Protein AF-A0AAW1E7L4-F1 (afdb_monomer)

Foldseek 3Di:
DDDQVVLLVVCVVVLDEDEAEDEDEPPCQVPFKVQAVVQCQVAPAPPHQYEYAYDYPCVVSRDDDDHDPNYYDDYDAHWDHHPHSVQAAQKEWEADQVWPPPPFCPQPAFCPPLAPLHDPGADGQTDPVDIDHPPVNVVVLVVQLVVRQVSCVVVVHAGPVHSSSSSRVCCRVVPGPYYDYCLAEDEPPPPDCVVRPHRTHYDDDDPCVVRDDD

Secondar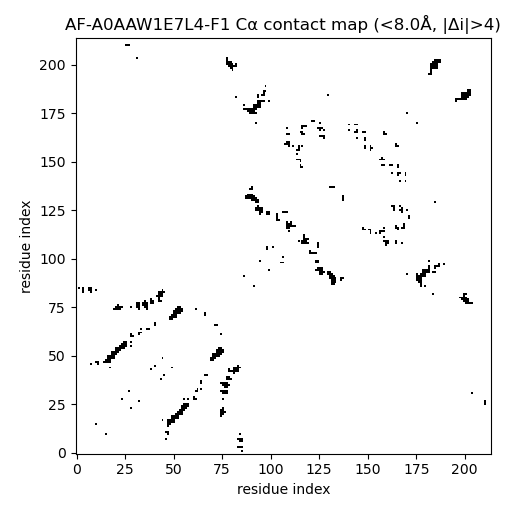y structure (DSSP, 8-state):
---HHHHHHHHHHTT-EEEEEEE--THHHHHHHHHHHHHHHHHBSTTSEEEEEEE-S-GGGS------TTEE------B-S-B-GGG--SEEEEEPTTTTTS-GGG------TTSTT--S--S--EEEEEEEESHHHHHHHHHHHHHHHHHHHHTT---TTTHHHHHHHHHHHS--SEEEPGGGSB-TT----TT----SBBPPP--HHHH---

Mean predicted aligned error: 7.55 Å

Sequence (214 aa):
MFDPNLFDQKHIQSQSSVALTVFAVGKYLDVYLGNFITSAEKHFMLGLQVTYYVFTDQADKVPIIELGPRRSLKVIQEFKGRFGSEALGDSVALVHAWYYKLPKDKFTYDRNPKSKAYMETGDYYYHAAIFGGLCDNVKDLADYCFLGIMEDKLNNVEALWHDESHLNKYFWLHKPSRLVSPEYCWDPVINEKRDINVTRLIWAPKHYDKLRTR

pLDDT: mean 83.96, std 10.64, range [38.97, 96.62]

Solvent-accessible surface area (backbone atoms only — not comparable to full-atom values): 12452 Å² total; per-residue (Å²): 140,82,67,68,63,63,40,46,51,53,40,54,75,68,66,44,70,45,79,45,79,30,70,34,61,66,57,46,41,85,74,37,31,74,57,8,54,69,23,30,80,75,22,48,41,79,93,46,39,38,42,36,33,57,44,59,80,58,68,92,69,62,75,92,70,93,66,63,91,74,45,47,90,34,42,58,56,48,45,68,30,78,46,46,54,83,71,69,37,61,26,24,38,28,40,24,60,89,44,77,87,54,61,74,88,74,51,84,55,19,76,50,88,81,35,74,27,44,45,95,74,72,90,74,56,50,32,69,95,44,68,46,41,39,74,65,56,40,45,54,52,50,52,51,34,50,53,37,53,51,53,15,49,74,70,78,40,80,52,83,56,46,68,35,19,28,48,40,40,46,46,62,76,51,71,53,74,30,78,43,57,33,35,65,45,26,56,81,84,60,82,85,49,93,90,52,91,56,62,18,17,50,63,71,87,85,50,59,90,80,53,54,82,132

Structure (mmCIF, N/CA/C/O backbone):
data_AF-A0AAW1E7L4-F1
#
_entry.id   AF-A0AAW1E7L4-F1
#
loop_
_atom_site.group_PDB
_atom_site.id
_atom_site.type_symbol
_atom_site.label_atom_id
_atom_site.label_alt_id
_atom_site.label_comp_id
_atom_site.label_asym_id
_atom_site.label_entity_id
_atom_site.label_seq_id
_atom_site.pdbx_PDB_ins_code
_atom_site.Cartn_x
_atom_site.Cartn_y
_atom_site.Cartn_z
_atom_site.occupancy
_atom_site.B_iso_or_equiv
_atom_site.auth_seq_id
_atom_site.auth_comp_id
_atom_site.auth_asym_id
_atom_site.auth_atom_id
_atom_site.pdbx_PDB_model_num
ATOM 1 N N . MET A 1 1 ? -19.329 5.448 -3.174 1.00 66.31 1 MET A N 1
ATOM 2 C CA . MET A 1 1 ? -19.577 5.875 -1.777 1.00 66.31 1 MET A CA 1
ATOM 3 C C . MET A 1 1 ? -20.002 4.649 -0.975 1.00 66.31 1 MET A C 1
ATOM 5 O O . MET A 1 1 ? -20.509 3.717 -1.587 1.00 66.31 1 MET A O 1
ATOM 9 N N . PHE A 1 2 ? -19.760 4.618 0.334 1.00 83.75 2 PHE A N 1
ATOM 10 C CA . PHE A 1 2 ? -20.072 3.494 1.228 1.00 83.75 2 PHE A CA 1
ATOM 11 C C . PHE A 1 2 ? -20.592 4.032 2.570 1.00 83.75 2 PHE A C 1
ATOM 13 O O . PHE A 1 2 ? -20.268 5.165 2.924 1.00 83.75 2 PHE A O 1
ATOM 20 N N . ASP A 1 3 ? -21.357 3.233 3.318 1.00 87.62 3 ASP A N 1
ATOM 21 C CA . ASP A 1 3 ? -21.694 3.535 4.716 1.00 87.62 3 ASP A CA 1
ATOM 22 C C . ASP A 1 3 ? -20.636 2.907 5.644 1.00 87.62 3 ASP A C 1
ATOM 24 O O . ASP A 1 3 ? -20.548 1.677 5.693 1.00 87.62 3 ASP A O 1
ATOM 28 N N . PRO A 1 4 ? -19.817 3.695 6.371 1.00 87.00 4 PRO A N 1
ATOM 29 C CA . PRO A 1 4 ? -18.811 3.153 7.284 1.00 87.00 4 PRO A CA 1
ATOM 30 C C . PRO A 1 4 ? -19.421 2.311 8.413 1.00 87.00 4 PRO A C 1
ATOM 32 O O . PRO A 1 4 ? -18.813 1.325 8.828 1.00 87.00 4 PRO A O 1
ATOM 35 N N . ASN A 1 5 ? -20.621 2.662 8.886 1.00 89.12 5 ASN A N 1
ATOM 36 C CA . ASN A 1 5 ? -21.232 2.039 10.060 1.00 89.12 5 ASN A CA 1
ATOM 37 C C . ASN A 1 5 ? -21.618 0.583 9.785 1.00 89.12 5 ASN A C 1
ATOM 39 O O . ASN A 1 5 ? -21.452 -0.269 10.653 1.00 89.12 5 ASN A O 1
ATOM 43 N N . LEU A 1 6 ? -22.089 0.287 8.570 1.00 90.75 6 LEU A N 1
ATOM 44 C CA . LEU A 1 6 ? -22.472 -1.063 8.156 1.00 90.75 6 LEU A CA 1
ATOM 45 C C . LEU A 1 6 ? -21.268 -2.020 8.119 1.00 90.75 6 LEU A C 1
ATOM 47 O O . LEU A 1 6 ? -21.373 -3.162 8.569 1.00 90.75 6 LEU A O 1
ATOM 51 N N . PHE A 1 7 ? -20.116 -1.558 7.616 1.00 89.06 7 PHE A N 1
ATOM 52 C CA . PHE A 1 7 ? -18.887 -2.356 7.632 1.00 89.06 7 PHE A CA 1
ATOM 53 C C . PHE A 1 7 ? -18.345 -2.511 9.060 1.00 89.06 7 PHE A C 1
ATOM 55 O O . PHE A 1 7 ? -18.039 -3.634 9.462 1.00 89.06 7 PHE A O 1
ATOM 62 N N . ASP A 1 8 ? -18.303 -1.433 9.853 1.00 89.88 8 ASP A N 1
ATOM 63 C CA . ASP A 1 8 ? -17.811 -1.496 11.234 1.00 89.88 8 ASP A CA 1
ATOM 64 C C . ASP A 1 8 ? -18.691 -2.432 12.089 1.00 89.88 8 ASP A C 1
ATOM 66 O O . ASP A 1 8 ? -18.163 -3.313 12.763 1.00 89.88 8 ASP A O 1
ATOM 70 N N . GLN A 1 9 ? -20.026 -2.350 11.987 1.00 90.50 9 GLN A N 1
ATOM 71 C CA . GLN A 1 9 ? -20.947 -3.284 12.653 1.00 90.50 9 GLN A CA 1
ATOM 72 C C . GLN A 1 9 ? -20.703 -4.739 12.239 1.00 90.50 9 GLN A C 1
ATOM 74 O O . GLN A 1 9 ? -20.582 -5.598 13.113 1.00 90.50 9 GLN A O 1
ATOM 79 N N . LYS A 1 10 ? -20.589 -5.023 10.933 1.00 91.69 10 LYS A N 1
ATOM 80 C CA . LYS A 1 10 ? -20.335 -6.381 10.426 1.00 91.69 10 LYS A CA 1
ATOM 81 C C . LYS A 1 10 ? -19.033 -6.955 10.993 1.00 91.69 10 LYS A C 1
ATOM 83 O O . LYS A 1 10 ? -19.030 -8.079 11.489 1.00 91.69 10 LYS A O 1
ATOM 88 N N . HIS A 1 11 ? -17.946 -6.187 10.943 1.00 91.75 11 HIS A N 1
ATOM 89 C CA . HIS A 1 11 ? -16.628 -6.642 11.387 1.00 91.75 11 HIS A CA 1
ATOM 90 C C . HIS A 1 11 ? -16.500 -6.728 12.918 1.00 91.75 11 HIS A C 1
ATOM 92 O O . HIS A 1 11 ? -15.796 -7.605 13.418 1.00 91.75 11 HIS A O 1
ATOM 98 N N . ILE A 1 12 ? -17.228 -5.898 13.675 1.00 89.12 12 ILE A N 1
ATOM 99 C CA . ILE A 1 12 ? -17.357 -6.030 15.136 1.00 89.12 12 ILE A CA 1
ATOM 100 C C . ILE A 1 12 ? -18.151 -7.297 15.497 1.00 89.12 12 ILE A C 1
ATOM 102 O O . ILE A 1 12 ? -17.718 -8.056 16.364 1.00 89.12 12 ILE A O 1
ATOM 106 N N . GLN A 1 13 ? -19.273 -7.565 14.817 1.00 90.50 13 GLN A N 1
ATOM 107 C CA . GLN A 1 13 ? -20.085 -8.773 15.028 1.00 90.50 13 GLN A CA 1
ATOM 108 C C . GLN A 1 13 ? -19.304 -10.057 14.714 1.00 90.50 13 GLN A C 1
ATOM 110 O O . GLN A 1 13 ? -19.382 -11.015 15.479 1.00 90.50 13 GLN A O 1
ATOM 115 N N . SER A 1 14 ? -18.507 -10.071 13.639 1.00 89.75 14 SER A N 1
ATOM 116 C CA . SER A 1 14 ? -17.629 -11.199 13.294 1.00 89.75 14 SER A CA 1
ATOM 117 C C . SER A 1 14 ? -16.299 -11.224 14.060 1.00 89.75 14 SER A C 1
ATOM 119 O O . SER A 1 14 ? -15.408 -11.978 13.680 1.00 89.75 14 SER A O 1
ATOM 121 N N . GLN A 1 15 ? -16.133 -10.381 15.088 1.00 90.38 15 GLN A N 1
ATOM 122 C CA . GLN A 1 15 ? -14.929 -10.281 15.927 1.00 90.38 15 GLN A CA 1
ATOM 123 C C . GLN A 1 15 ? -13.612 -10.163 15.130 1.00 90.38 15 GLN A C 1
ATOM 125 O O . GLN A 1 15 ? -12.593 -10.752 15.489 1.00 90.38 15 GLN A O 1
ATOM 130 N N . SER A 1 16 ? -13.623 -9.400 14.032 1.00 89.62 16 SER A N 1
ATOM 131 C CA . SER A 1 16 ? -12.468 -9.258 13.143 1.00 89.62 16 SER A CA 1
ATOM 132 C C . SER A 1 16 ? -11.270 -8.602 13.836 1.00 89.62 16 SER A C 1
ATOM 134 O O . SER A 1 16 ? -11.376 -7.512 14.406 1.00 89.62 16 SER A O 1
ATOM 136 N N . SER A 1 17 ? -10.106 -9.235 13.696 1.00 90.00 17 SER A N 1
ATOM 137 C CA . SER A 1 17 ? -8.798 -8.656 13.993 1.00 90.00 17 SER A CA 1
ATOM 138 C C . SER A 1 17 ? -8.076 -8.276 12.696 1.00 90.00 17 SER A C 1
ATOM 140 O O . SER A 1 17 ? -8.230 -8.937 11.670 1.00 90.00 17 SER A O 1
ATOM 142 N N . VAL A 1 18 ? -7.299 -7.191 12.727 1.00 90.06 18 VAL A N 1
ATOM 143 C CA . VAL A 1 18 ? -6.539 -6.694 11.571 1.00 90.06 18 VAL A CA 1
ATOM 144 C C . VAL A 1 18 ? -5.047 -6.689 11.893 1.00 90.06 18 VAL A C 1
ATOM 146 O O . VAL A 1 18 ? -4.624 -6.134 12.909 1.00 90.06 18 VAL A O 1
ATOM 149 N N . ALA A 1 19 ? -4.252 -7.290 11.008 1.00 87.19 19 ALA A N 1
ATOM 150 C CA . ALA A 1 19 ? -2.797 -7.198 11.027 1.00 87.19 19 ALA A CA 1
ATOM 151 C C . ALA A 1 19 ? -2.318 -6.004 10.180 1.00 87.19 19 ALA A C 1
ATOM 153 O O . ALA A 1 19 ? -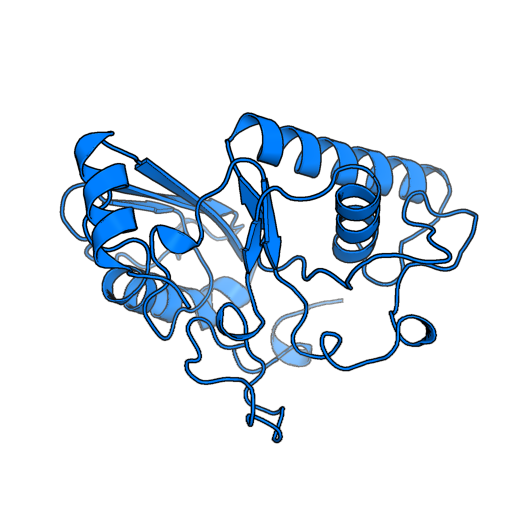2.873 -5.756 9.110 1.00 87.19 19 ALA A O 1
ATOM 154 N N . LEU A 1 20 ? -1.281 -5.285 10.623 1.00 85.12 20 LEU A N 1
ATOM 155 C CA . LEU A 1 20 ? -0.648 -4.216 9.834 1.00 85.12 20 LEU A CA 1
ATOM 156 C C . LEU A 1 20 ? 0.884 -4.345 9.858 1.00 85.12 20 LEU A C 1
ATOM 158 O O . LEU A 1 20 ? 1.522 -3.999 10.847 1.00 85.12 20 LEU A O 1
ATOM 162 N N . THR A 1 21 ? 1.456 -4.884 8.779 1.00 81.69 21 THR A N 1
ATOM 163 C CA . THR A 1 21 ? 2.856 -5.345 8.653 1.00 81.69 21 THR A CA 1
ATOM 164 C C . THR A 1 21 ? 3.718 -4.389 7.835 1.00 81.69 21 THR A C 1
ATOM 166 O O . THR A 1 21 ? 3.435 -4.214 6.649 1.00 81.69 21 THR A O 1
ATOM 169 N N . VAL A 1 22 ? 4.746 -3.751 8.416 1.00 79.06 22 VAL A N 1
ATOM 170 C CA . VAL A 1 22 ? 5.473 -2.689 7.687 1.00 79.06 22 VAL A CA 1
ATOM 171 C C . VAL A 1 22 ? 6.878 -2.350 8.250 1.00 79.06 22 VAL A C 1
ATOM 173 O O . VAL A 1 22 ? 7.256 -2.735 9.359 1.00 79.06 22 VAL A O 1
ATOM 176 N N . PHE A 1 23 ? 7.706 -1.702 7.415 1.00 74.75 23 PHE A N 1
ATOM 177 C CA . PHE A 1 23 ? 9.173 -1.665 7.482 1.00 74.75 23 PHE A CA 1
ATOM 178 C C . PHE A 1 23 ? 9.775 -0.257 7.665 1.00 74.75 23 PHE A C 1
ATOM 180 O O . PHE A 1 23 ? 9.333 0.706 7.040 1.00 74.75 23 PHE A O 1
ATOM 187 N N . ALA A 1 24 ? 10.866 -0.165 8.431 1.00 75.06 24 ALA A N 1
ATOM 188 C CA . ALA A 1 24 ? 11.868 0.904 8.366 1.00 75.06 24 ALA A CA 1
ATOM 189 C C . ALA A 1 24 ? 13.192 0.324 8.814 1.00 75.06 24 ALA A C 1
ATOM 191 O O . ALA A 1 24 ? 13.297 -0.226 9.904 1.00 75.06 24 ALA A O 1
ATOM 192 N N . VAL A 1 25 ? 14.196 0.534 7.980 1.00 72.81 25 VAL A N 1
ATOM 193 C CA . VAL A 1 25 ? 15.582 0.203 8.269 1.00 72.81 25 VAL A CA 1
ATOM 194 C C . VAL A 1 25 ? 16.342 1.522 8.405 1.00 72.81 25 VAL A C 1
ATOM 196 O O . VAL A 1 25 ? 16.120 2.466 7.635 1.00 72.81 25 VAL A O 1
ATOM 199 N N . GLY A 1 26 ? 17.194 1.624 9.418 1.00 78.12 26 GLY A N 1
ATOM 200 C CA . GLY A 1 26 ? 17.949 2.820 9.751 1.00 78.12 26 GLY A CA 1
ATOM 201 C C . GLY A 1 26 ? 17.068 4.043 10.022 1.00 78.12 26 GLY A C 1
ATOM 202 O O . GLY A 1 26 ? 16.051 3.992 10.714 1.00 78.12 26 GLY A O 1
ATOM 203 N N . LYS A 1 27 ? 17.464 5.182 9.444 1.00 75.69 27 LYS A N 1
ATOM 204 C CA . LYS A 1 27 ? 16.924 6.523 9.744 1.00 75.69 27 LYS A CA 1
ATOM 205 C C . LYS A 1 27 ? 15.424 6.701 9.462 1.00 75.69 27 LYS A C 1
ATOM 207 O O . LYS A 1 27 ? 14.836 7.673 9.926 1.00 75.69 27 LYS A O 1
ATOM 212 N N . TYR A 1 28 ? 14.797 5.798 8.706 1.00 70.69 28 TYR A N 1
ATOM 213 C CA . TYR A 1 28 ? 13.342 5.805 8.514 1.00 70.69 28 TYR A CA 1
ATOM 214 C C . TYR A 1 28 ? 12.586 5.584 9.838 1.00 70.69 28 TYR A C 1
ATOM 216 O O . TYR A 1 28 ? 11.484 6.111 10.000 1.00 70.69 28 TYR A O 1
ATOM 224 N N . LEU A 1 29 ? 13.192 4.864 10.793 1.00 72.94 29 LEU A N 1
ATOM 225 C CA . LEU A 1 29 ? 12.639 4.654 12.127 1.00 72.94 29 LEU A CA 1
ATOM 226 C C . LEU A 1 29 ? 12.582 5.977 12.901 1.00 72.94 29 LEU A C 1
ATOM 228 O O . LEU A 1 29 ? 11.505 6.390 13.316 1.00 72.94 29 LEU A O 1
ATOM 232 N N . ASP A 1 30 ? 13.714 6.676 13.023 1.00 72.25 30 ASP A N 1
ATOM 233 C CA . ASP A 1 30 ? 13.827 7.909 13.819 1.00 72.25 30 ASP A CA 1
ATOM 234 C C . ASP A 1 30 ? 12.888 9.037 13.335 1.00 72.25 30 ASP A C 1
ATOM 236 O O . ASP A 1 30 ? 12.501 9.901 14.119 1.00 72.25 30 ASP A O 1
ATOM 240 N N . VAL A 1 31 ? 12.532 9.052 12.042 1.00 73.12 31 VAL A N 1
ATOM 241 C CA . VAL A 1 31 ? 11.835 10.181 11.394 1.00 73.12 31 VAL A CA 1
ATOM 242 C C . VAL A 1 31 ? 10.320 9.989 11.255 1.00 73.12 31 VAL A C 1
ATOM 244 O O . VAL A 1 31 ? 9.578 10.959 11.404 1.00 73.12 31 VAL A O 1
ATOM 247 N N . TYR A 1 32 ? 9.835 8.776 10.961 1.00 78.00 32 TYR A N 1
ATOM 248 C CA . TYR A 1 32 ? 8.418 8.566 10.606 1.00 78.00 32 TYR A CA 1
ATOM 249 C C . TYR A 1 32 ? 7.616 7.764 11.644 1.00 78.00 32 TYR A C 1
ATOM 251 O O . TYR A 1 32 ? 6.399 7.920 11.739 1.00 78.00 32 TYR A O 1
ATOM 259 N N . LEU A 1 33 ? 8.275 6.936 12.460 1.00 76.94 33 LEU A N 1
ATOM 260 C CA . LEU A 1 33 ? 7.611 5.972 13.341 1.00 76.94 33 LEU A CA 1
ATOM 261 C C . LEU A 1 33 ? 6.684 6.604 14.381 1.00 76.94 33 LEU A C 1
ATOM 263 O O . LEU A 1 33 ? 5.506 6.249 14.430 1.00 76.94 33 LEU A O 1
ATOM 267 N N . GLY A 1 34 ? 7.186 7.523 15.211 1.00 78.44 34 GLY A N 1
ATOM 268 C CA . GLY A 1 34 ? 6.392 8.096 16.307 1.00 78.44 34 GLY A CA 1
ATOM 269 C C . GLY A 1 34 ? 5.081 8.715 15.812 1.00 78.44 34 GLY A C 1
ATOM 270 O O . GLY A 1 34 ? 4.022 8.517 16.410 1.00 78.44 34 GLY A O 1
ATOM 271 N N . ASN A 1 35 ? 5.139 9.370 14.650 1.00 81.81 35 ASN A N 1
ATOM 272 C CA . ASN A 1 35 ? 3.982 9.955 13.981 1.00 81.81 35 ASN A CA 1
ATOM 273 C C . ASN A 1 35 ? 3.029 8.889 13.412 1.00 81.81 35 ASN A C 1
ATOM 275 O O . ASN A 1 35 ? 1.812 9.093 13.439 1.00 81.81 35 ASN A O 1
ATOM 279 N N . PHE A 1 36 ? 3.532 7.728 12.965 1.00 82.56 36 PHE A N 1
ATOM 280 C CA . PHE A 1 36 ? 2.668 6.641 12.507 1.00 82.56 36 PHE A CA 1
ATOM 281 C C . PHE A 1 36 ? 1.686 6.185 13.561 1.00 82.56 36 PHE A C 1
ATOM 283 O O . PHE A 1 36 ? 0.488 6.282 13.356 1.00 82.56 36 PHE A O 1
ATOM 290 N N . ILE A 1 37 ? 2.176 5.638 14.669 1.00 82.94 37 ILE A N 1
ATOM 291 C CA . ILE A 1 37 ? 1.301 4.909 15.587 1.00 82.94 37 ILE A CA 1
ATOM 292 C C . ILE A 1 37 ? 0.384 5.899 16.300 1.00 82.94 37 ILE A C 1
ATOM 294 O O . ILE A 1 37 ? -0.818 5.671 16.388 1.00 82.94 37 ILE A O 1
ATOM 298 N N . THR A 1 38 ? 0.907 7.081 16.631 1.00 85.94 38 THR A N 1
ATOM 299 C CA . THR A 1 38 ? 0.127 8.220 17.132 1.00 85.94 38 THR A CA 1
ATOM 300 C C . THR A 1 38 ? 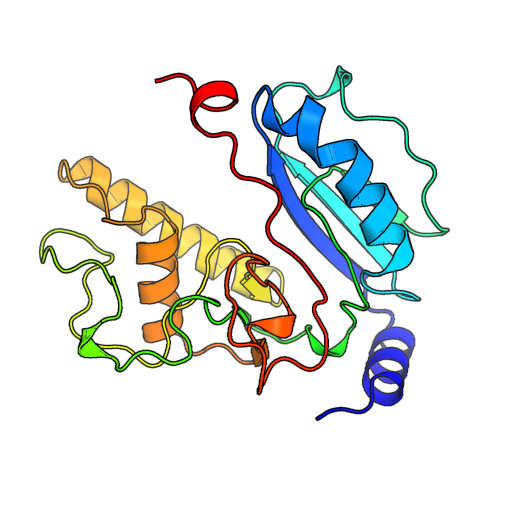-1.009 8.650 16.189 1.00 85.94 38 THR A C 1
ATOM 302 O O . THR A 1 38 ? -2.007 9.196 16.661 1.00 85.94 38 THR A O 1
ATOM 305 N N . SER A 1 39 ? -0.891 8.435 14.872 1.00 85.50 39 SER A N 1
ATOM 306 C CA . SER A 1 39 ? -1.973 8.683 13.904 1.00 85.50 39 SER A CA 1
ATOM 307 C C . SER A 1 39 ? -2.826 7.441 13.616 1.00 85.50 39 SER A C 1
ATOM 309 O O . SER A 1 39 ? -4.034 7.565 13.423 1.00 85.50 39 SER A O 1
ATOM 311 N N . ALA A 1 40 ? -2.245 6.243 13.660 1.00 85.38 40 ALA A N 1
ATOM 312 C CA . ALA A 1 40 ? -2.932 4.970 13.485 1.00 85.38 40 ALA A CA 1
ATOM 313 C C . ALA A 1 40 ? -3.956 4.721 14.602 1.00 85.38 40 ALA A C 1
ATOM 315 O O . ALA A 1 40 ? -5.110 4.418 14.309 1.00 85.38 40 ALA A O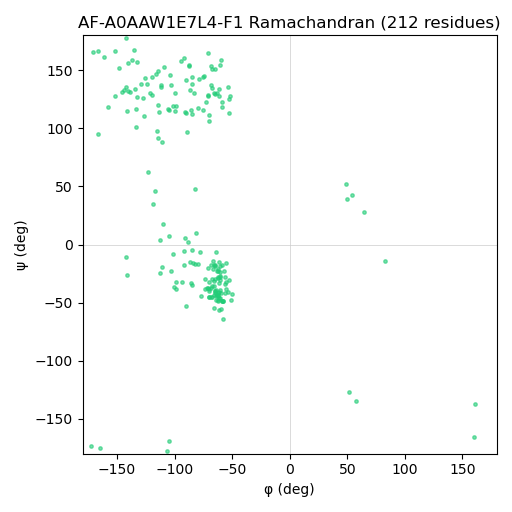 1
ATOM 316 N N . GLU A 1 41 ? -3.597 4.976 15.865 1.00 87.94 41 GLU A N 1
ATOM 317 C CA . GLU A 1 41 ? -4.524 4.899 17.005 1.00 87.94 41 GLU A CA 1
ATOM 318 C C . GLU A 1 41 ? -5.715 5.870 16.881 1.00 87.94 41 GLU A C 1
ATOM 320 O O . GLU A 1 41 ? -6.776 5.625 17.450 1.00 87.94 41 GLU A O 1
ATOM 325 N N . LYS A 1 42 ? -5.574 6.955 16.104 1.00 86.94 42 LYS A N 1
ATOM 326 C CA . LYS A 1 42 ? -6.629 7.959 15.875 1.00 86.94 42 LYS A CA 1
ATOM 327 C C . LYS A 1 42 ? -7.504 7.668 14.654 1.00 86.94 42 LYS A C 1
ATOM 329 O O . LYS A 1 42 ? -8.570 8.272 14.523 1.00 86.94 42 LYS A O 1
ATOM 334 N N . HIS A 1 43 ? -7.056 6.814 13.729 1.00 88.62 43 HIS A N 1
ATOM 335 C CA . HIS A 1 43 ? -7.616 6.761 12.371 1.00 88.62 43 HIS A CA 1
ATOM 336 C C . HIS A 1 43 ? -7.753 5.361 11.753 1.00 88.62 43 HIS A C 1
ATOM 338 O O . HIS A 1 43 ? -8.606 5.186 10.882 1.00 88.62 43 HIS A O 1
ATOM 344 N N . PHE A 1 44 ? -6.950 4.376 12.162 1.00 90.25 44 PHE A N 1
ATOM 345 C CA . PHE A 1 44 ? -6.902 3.051 11.539 1.00 90.25 44 PHE A CA 1
ATOM 346 C C . PHE A 1 44 ? -7.726 2.022 12.317 1.00 90.25 44 PHE A C 1
ATOM 348 O O . PHE A 1 44 ? -7.429 1.724 13.479 1.00 90.25 44 PHE A O 1
ATOM 355 N N . MET A 1 45 ? -8.733 1.448 11.648 1.00 90.62 45 MET A N 1
ATOM 356 C CA . MET A 1 45 ? -9.552 0.335 12.155 1.00 90.62 45 MET A CA 1
ATOM 357 C C . MET A 1 45 ? -10.063 0.580 13.587 1.00 90.62 45 MET A C 1
ATOM 359 O O . MET A 1 45 ? -9.851 -0.219 14.504 1.00 90.62 45 MET A O 1
ATOM 363 N N . LEU A 1 46 ? -10.687 1.744 13.798 1.00 86.25 46 LEU A N 1
ATOM 364 C CA . LEU A 1 46 ? -11.262 2.131 15.087 1.00 86.25 46 LEU A CA 1
ATOM 365 C C . LEU A 1 46 ? -12.362 1.141 15.500 1.00 86.25 46 LEU A C 1
ATOM 367 O O . LEU A 1 46 ? -13.207 0.773 14.691 1.00 86.25 46 LEU A O 1
ATOM 371 N N . GLY A 1 47 ? -12.344 0.705 16.761 1.00 82.50 47 GLY A N 1
ATOM 372 C CA . GLY A 1 47 ? -13.290 -0.284 17.297 1.00 82.50 47 GLY A CA 1
ATOM 373 C C . GLY A 1 47 ? -12.939 -1.754 17.022 1.00 82.50 47 GLY A C 1
ATOM 374 O O . GLY A 1 47 ? -13.477 -2.623 17.706 1.00 82.50 47 GLY A O 1
ATOM 375 N N . LEU A 1 48 ? -12.011 -2.044 16.102 1.00 88.25 48 LEU A N 1
ATOM 376 C CA . LEU A 1 48 ? -11.507 -3.399 15.845 1.00 88.25 48 LEU A CA 1
ATOM 377 C C . LEU A 1 48 ? -10.222 -3.698 16.635 1.00 88.25 48 LEU A C 1
ATOM 379 O O . LEU A 1 48 ? -9.478 -2.796 17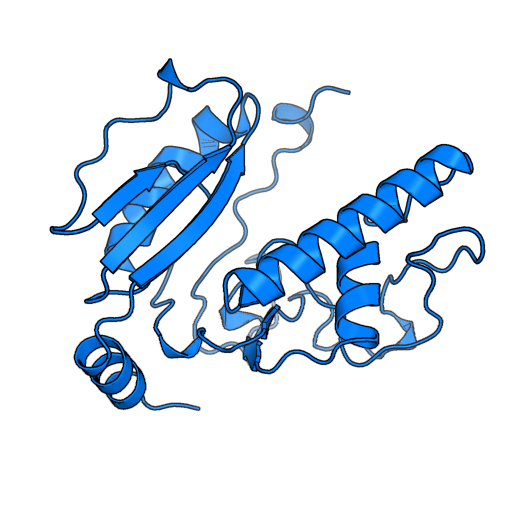.037 1.00 88.25 48 LEU A O 1
ATOM 383 N N . GLN A 1 49 ? -9.947 -4.990 16.829 1.00 87.31 49 GLN A N 1
ATOM 384 C CA . GLN A 1 49 ? -8.665 -5.459 17.351 1.00 87.31 49 GLN A CA 1
ATOM 385 C C . GLN A 1 49 ? -7.582 -5.267 16.282 1.00 87.31 49 GLN A C 1
ATOM 387 O O . GLN A 1 49 ? -7.745 -5.717 15.149 1.00 87.31 49 GLN A O 1
ATOM 392 N N . VAL A 1 50 ? -6.468 -4.626 16.641 1.00 89.25 50 VAL A N 1
ATOM 393 C CA . VAL A 1 50 ? -5.349 -4.379 15.719 1.00 89.25 50 VAL A CA 1
ATOM 394 C C . VAL A 1 50 ? -4.042 -4.877 16.321 1.00 89.25 50 VAL A C 1
ATOM 396 O O . VAL A 1 50 ? -3.655 -4.471 17.420 1.00 89.25 50 VAL A O 1
ATOM 399 N N . THR A 1 51 ? -3.343 -5.719 15.566 1.00 84.06 51 THR A N 1
ATOM 400 C CA . THR A 1 51 ? -1.955 -6.090 15.839 1.00 84.06 51 THR A CA 1
ATOM 401 C C . THR A 1 51 ? -1.086 -5.544 14.723 1.00 84.06 51 THR A C 1
ATOM 403 O O . THR A 1 51 ? -1.182 -5.947 13.566 1.00 84.06 51 THR A O 1
ATOM 406 N N . TYR A 1 52 ? -0.225 -4.607 15.071 1.00 83.19 52 TYR A N 1
ATOM 407 C CA . TYR A 1 52 ? 0.748 -4.050 14.149 1.00 83.19 52 TYR A CA 1
ATOM 408 C C . TYR A 1 52 ? 2.039 -4.925 14.173 1.00 83.19 52 TYR A C 1
ATOM 410 O O . TYR A 1 52 ? 2.316 -5.554 15.196 1.00 83.19 52 TYR A O 1
ATOM 418 N N . TYR A 1 53 ? 2.849 -4.978 13.100 1.00 78.12 53 TYR A N 1
ATOM 419 C CA . TYR A 1 53 ? 4.066 -5.816 12.979 1.00 78.12 53 TYR A CA 1
ATOM 420 C C . TYR A 1 53 ? 5.293 -5.063 12.410 1.00 78.12 53 TYR A C 1
ATOM 422 O O . TYR A 1 53 ? 5.282 -4.673 11.245 1.00 78.12 53 TYR A O 1
ATOM 430 N N . VAL A 1 54 ? 6.376 -4.935 13.210 1.00 76.69 54 VAL A N 1
ATOM 431 C CA . VAL A 1 54 ? 7.628 -4.227 12.855 1.00 76.69 54 VAL A CA 1
ATOM 432 C C . VAL A 1 54 ? 8.450 -5.133 11.974 1.00 76.69 54 VAL A C 1
ATOM 434 O O . VAL A 1 54 ? 8.670 -6.291 12.331 1.00 76.69 54 VAL A O 1
ATOM 437 N N . PHE A 1 55 ? 9.098 -4.514 10.999 1.00 70.44 55 PHE A N 1
ATOM 438 C CA . PHE A 1 55 ? 10.372 -4.985 10.487 1.00 70.44 55 PHE A CA 1
ATOM 439 C C . PHE A 1 55 ? 11.386 -3.828 10.535 1.00 70.44 55 PHE A C 1
ATOM 441 O O . PHE A 1 55 ? 11.224 -2.812 9.858 1.00 70.44 55 PHE A O 1
ATOM 448 N N . THR A 1 56 ? 12.380 -3.945 11.424 1.00 74.00 56 THR A N 1
ATOM 449 C CA . THR A 1 56 ? 13.425 -2.935 11.680 1.00 74.00 56 THR A CA 1
ATOM 450 C C . THR A 1 56 ? 14.741 -3.591 12.082 1.00 74.00 56 THR A C 1
ATOM 452 O O . THR A 1 56 ? 14.746 -4.671 12.670 1.00 74.00 56 THR A O 1
ATOM 455 N N . ASP A 1 57 ? 15.844 -2.911 11.783 1.00 70.94 57 ASP A N 1
ATOM 456 C CA . ASP A 1 57 ? 17.202 -3.192 12.256 1.00 70.94 57 ASP A CA 1
ATOM 457 C C . ASP A 1 57 ? 17.483 -2.617 13.659 1.00 70.94 57 ASP A C 1
ATOM 459 O O . ASP A 1 57 ? 18.443 -3.024 14.306 1.00 70.94 57 ASP A O 1
ATOM 463 N N . GLN A 1 58 ? 16.664 -1.673 14.141 1.00 71.50 58 GLN A N 1
ATOM 464 C CA . GLN A 1 58 ? 16.904 -0.908 15.376 1.00 71.50 58 GLN A CA 1
ATOM 465 C C . GLN A 1 58 ? 15.740 -1.066 16.364 1.00 71.50 58 GLN A C 1
ATOM 467 O O . GLN A 1 58 ? 15.044 -0.109 16.704 1.00 71.50 58 GLN A O 1
ATOM 472 N N . ALA A 1 59 ? 15.520 -2.305 16.815 1.00 65.25 59 ALA A N 1
ATOM 473 C CA . ALA A 1 59 ? 14.406 -2.676 17.695 1.00 65.25 59 ALA A CA 1
ATOM 474 C C . ALA A 1 59 ? 14.359 -1.855 18.999 1.00 65.25 59 ALA A C 1
ATOM 476 O O . ALA A 1 59 ? 13.286 -1.392 19.381 1.00 65.25 59 ALA A O 1
ATOM 477 N N . ASP A 1 60 ? 15.511 -1.603 19.629 1.00 68.50 60 ASP A N 1
ATOM 478 C CA . ASP A 1 60 ? 15.616 -0.877 20.907 1.00 68.50 60 ASP A CA 1
ATOM 479 C C . ASP A 1 60 ? 15.223 0.608 20.815 1.00 68.50 60 ASP A C 1
ATOM 481 O O . ASP A 1 60 ? 15.002 1.264 21.831 1.00 68.50 60 ASP A O 1
ATOM 485 N N . LYS A 1 61 ? 15.120 1.151 19.594 1.00 68.75 61 LYS A N 1
ATOM 486 C CA . LYS A 1 61 ? 14.658 2.522 19.341 1.00 68.75 61 LYS A CA 1
ATOM 487 C C . LYS A 1 61 ? 13.151 2.640 19.098 1.00 68.75 61 LYS A C 1
ATOM 489 O O . LYS A 1 61 ? 12.660 3.756 18.925 1.00 68.75 61 LYS A O 1
ATOM 494 N N . VAL A 1 62 ? 12.408 1.533 19.015 1.00 66.19 62 VAL A N 1
ATOM 495 C CA . VAL A 1 62 ? 10.951 1.593 18.827 1.00 66.19 62 VAL A CA 1
ATOM 496 C C . VAL A 1 62 ? 10.343 2.390 19.993 1.00 66.19 62 VAL A C 1
ATOM 498 O O . VAL A 1 62 ? 10.498 1.979 21.142 1.00 66.19 62 VAL A O 1
ATOM 501 N N . PRO A 1 63 ? 9.674 3.533 19.741 1.00 67.62 63 PRO A N 1
ATOM 502 C CA . PRO A 1 63 ? 9.178 4.383 20.804 1.00 67.62 63 PRO A CA 1
ATOM 503 C C . PRO A 1 63 ? 8.065 3.663 21.554 1.00 67.62 63 PRO A C 1
ATOM 505 O O . PRO A 1 63 ? 7.150 3.090 20.956 1.00 67.62 63 PRO A O 1
ATOM 508 N N . ILE A 1 64 ? 8.138 3.735 22.878 1.00 66.75 64 ILE A N 1
ATOM 509 C CA . ILE A 1 64 ? 7.080 3.261 23.762 1.00 66.75 64 ILE A CA 1
ATOM 510 C C . ILE A 1 64 ? 5.901 4.224 23.599 1.00 66.75 64 ILE A C 1
ATOM 512 O O . ILE A 1 64 ? 5.988 5.394 23.967 1.00 66.75 64 ILE A O 1
ATOM 516 N N . ILE A 1 65 ? 4.820 3.732 22.999 1.00 72.06 65 ILE A N 1
ATOM 517 C CA . ILE A 1 65 ? 3.587 4.478 22.743 1.00 72.06 65 ILE A CA 1
ATOM 518 C C . ILE A 1 65 ? 2.449 3.740 23.444 1.00 72.06 65 ILE A C 1
ATOM 520 O O . ILE A 1 65 ? 2.310 2.526 23.289 1.00 72.06 65 ILE A O 1
ATOM 524 N N . GLU A 1 66 ? 1.638 4.467 24.212 1.00 73.50 66 GLU A N 1
ATOM 525 C CA . GLU A 1 66 ? 0.417 3.921 24.805 1.00 73.50 66 GLU A CA 1
ATOM 526 C C . GLU A 1 66 ? -0.591 3.569 23.703 1.00 73.50 66 GLU A C 1
ATOM 528 O O . GLU A 1 66 ? -0.872 4.374 22.815 1.00 73.50 66 GLU A O 1
ATOM 533 N N . LEU A 1 67 ? -1.127 2.349 23.759 1.00 76.56 67 LEU A N 1
ATOM 534 C CA . LEU A 1 67 ? -2.060 1.812 22.770 1.00 76.56 67 LEU A CA 1
ATOM 535 C C . LEU A 1 67 ? -3.463 1.696 23.363 1.00 76.56 67 LEU A C 1
ATOM 537 O O . LEU A 1 67 ? -3.632 1.455 24.560 1.00 76.56 67 LEU A O 1
ATOM 541 N N . GLY A 1 68 ? -4.476 1.778 22.505 1.00 73.81 68 GLY A N 1
ATOM 542 C CA . GLY A 1 68 ? -5.854 1.496 22.886 1.00 73.81 68 GLY A CA 1
ATOM 543 C C . GLY A 1 68 ? -6.049 0.049 23.381 1.00 73.81 68 GLY A C 1
ATOM 544 O O . GLY A 1 68 ? -5.318 -0.861 22.974 1.00 73.81 68 GLY A O 1
ATOM 545 N N . PRO A 1 69 ? -7.065 -0.218 24.226 1.00 74.25 69 PRO A N 1
ATOM 546 C CA . PRO A 1 69 ? -7.350 -1.565 24.716 1.00 74.25 69 PRO A CA 1
ATOM 547 C C . PRO A 1 69 ? -7.513 -2.589 23.583 1.00 74.25 69 PRO A C 1
ATOM 549 O O . PRO A 1 69 ? -8.228 -2.338 22.613 1.00 74.25 69 PRO A O 1
ATOM 552 N N . ARG A 1 70 ? -6.905 -3.774 23.745 1.00 69.25 70 ARG A N 1
ATOM 553 C CA . ARG A 1 70 ? -6.837 -4.855 22.733 1.00 69.25 70 ARG A CA 1
ATOM 554 C C . ARG A 1 70 ? -6.057 -4.489 21.456 1.00 69.25 70 ARG A C 1
ATOM 556 O O . ARG A 1 70 ? -6.319 -5.061 20.401 1.00 69.25 70 ARG A O 1
ATOM 563 N N . ARG A 1 71 ? -5.077 -3.585 21.539 1.00 74.25 71 ARG A N 1
ATOM 564 C CA . ARG A 1 71 ? -4.122 -3.306 20.451 1.00 74.25 71 ARG A CA 1
ATOM 565 C C . ARG A 1 71 ? -2.706 -3.668 20.897 1.00 74.25 71 ARG A C 1
ATOM 567 O O . ARG A 1 71 ? -2.388 -3.583 22.080 1.00 74.25 71 ARG A O 1
ATOM 574 N N . SER A 1 72 ? -1.872 -4.138 19.970 1.00 68.25 72 SER A N 1
ATOM 575 C CA . SER A 1 72 ? -0.499 -4.565 20.278 1.00 68.25 72 SER A CA 1
ATOM 576 C C . SER A 1 72 ? 0.483 -4.106 19.203 1.00 68.25 72 SER A C 1
ATOM 578 O O . SER A 1 72 ? 0.213 -4.237 18.007 1.00 68.25 72 SER A O 1
ATOM 580 N N . LEU A 1 73 ? 1.598 -3.505 19.636 1.00 54.72 73 LEU A N 1
ATOM 581 C CA . LEU A 1 73 ? 2.506 -2.785 18.750 1.00 54.72 73 LEU A CA 1
ATOM 582 C C . LEU A 1 73 ? 3.755 -3.575 18.390 1.00 54.72 73 LEU A C 1
ATOM 584 O O . LEU A 1 73 ? 4.629 -3.811 19.222 1.00 54.72 73 LEU A O 1
ATOM 588 N N . LYS A 1 74 ? 3.884 -3.797 17.089 1.00 57.31 74 LYS A N 1
ATOM 589 C CA . LYS A 1 74 ? 5.117 -3.807 16.301 1.00 57.31 74 LYS A CA 1
ATOM 590 C C . LYS A 1 74 ? 4.783 -2.913 15.034 1.00 57.31 74 LYS A C 1
ATOM 592 O O . LYS A 1 74 ? 3.638 -2.615 14.842 1.00 57.31 74 LYS A O 1
ATOM 597 N N . VAL A 1 75 ? 5.654 -2.278 14.250 1.00 38.97 75 VAL A N 1
ATOM 598 C CA . VAL A 1 75 ? 5.492 -0.869 13.715 1.00 38.97 75 VAL A CA 1
ATOM 599 C C . VAL A 1 75 ? 5.143 -0.768 12.161 1.00 38.97 75 VAL A C 1
ATOM 601 O O . VAL A 1 75 ? 4.930 -1.848 11.638 1.00 38.97 75 VAL A O 1
ATOM 604 N N . ILE A 1 76 ? 4.952 0.276 11.273 1.00 54.44 76 ILE A N 1
ATOM 605 C CA . ILE A 1 76 ? 5.291 1.731 10.960 1.00 54.44 76 ILE A CA 1
ATOM 606 C C . ILE A 1 76 ? 4.438 2.324 9.757 1.00 54.44 76 ILE A C 1
ATOM 608 O O . ILE A 1 76 ? 3.913 1.511 9.028 1.00 54.44 76 ILE A O 1
ATOM 612 N N . GLN A 1 77 ? 4.349 3.658 9.474 1.00 50.94 77 GLN A N 1
ATOM 613 C CA . GLN A 1 77 ? 3.893 4.415 8.234 1.00 50.94 77 GLN A CA 1
ATOM 614 C C . GLN A 1 77 ? 3.516 5.919 8.538 1.00 50.94 77 GLN A C 1
ATOM 616 O O . GLN A 1 77 ? 4.258 6.546 9.282 1.00 50.94 77 GLN A O 1
ATOM 621 N N . GLU A 1 78 ? 2.427 6.542 8.017 1.00 58.09 78 GLU A N 1
ATOM 622 C CA . GLU A 1 78 ? 1.717 7.705 8.641 1.00 58.09 78 GLU A CA 1
ATOM 623 C C . GLU A 1 78 ? 0.236 7.890 8.180 1.00 58.09 78 GLU A C 1
ATOM 625 O O . GLU A 1 78 ? -0.009 8.171 7.010 1.00 58.09 78 GLU A O 1
ATOM 630 N N . PHE A 1 79 ? -0.767 7.809 9.075 1.00 69.88 79 PHE A N 1
ATOM 631 C CA . PHE A 1 79 ? -2.199 8.050 8.761 1.00 69.88 79 PHE A CA 1
ATOM 632 C C . PHE A 1 79 ? -2.627 9.515 8.978 1.00 69.88 79 PHE A C 1
ATOM 634 O O . PHE A 1 79 ? -1.985 10.260 9.712 1.00 69.88 79 PHE A O 1
ATOM 641 N N . LYS A 1 80 ? -3.742 9.943 8.361 1.00 71.69 80 LYS A N 1
ATOM 642 C CA . LYS A 1 80 ? -4.286 11.321 8.454 1.00 71.69 80 LYS A CA 1
ATOM 643 C C . LYS A 1 80 ? -5.821 11.426 8.521 1.00 71.69 80 LYS A C 1
ATOM 645 O O . LYS A 1 80 ? -6.340 12.504 8.792 1.00 71.69 80 LYS A O 1
ATOM 650 N N . GLY A 1 81 ? -6.555 10.342 8.272 1.00 76.00 81 GLY A N 1
ATOM 651 C CA . GLY A 1 81 ? -8.020 10.298 8.333 1.00 76.00 81 GLY A CA 1
ATOM 652 C C . GLY A 1 81 ? -8.540 8.859 8.315 1.00 76.00 81 GLY A C 1
ATOM 653 O O . GLY A 1 81 ? -7.774 7.942 8.030 1.00 76.00 81 GLY A O 1
ATOM 654 N N . ARG A 1 82 ? -9.828 8.645 8.640 1.00 79.31 82 ARG A N 1
ATOM 655 C CA . ARG A 1 82 ? -10.393 7.302 8.895 1.00 79.31 82 ARG A CA 1
ATOM 656 C C . ARG A 1 82 ? -10.102 6.320 7.747 1.00 79.31 82 ARG A C 1
ATOM 658 O O . ARG A 1 82 ? -10.659 6.447 6.652 1.00 79.31 82 ARG A O 1
ATOM 665 N N . PHE A 1 83 ? -9.286 5.319 8.056 1.00 80.00 83 PHE A N 1
ATOM 666 C CA . PHE A 1 83 ? -8.961 4.159 7.231 1.00 80.00 83 PHE A CA 1
ATOM 667 C C . PHE A 1 83 ? -9.610 2.957 7.928 1.00 80.00 83 PHE A C 1
ATOM 669 O O . PHE A 1 83 ? -9.040 2.377 8.855 1.00 80.00 83 PHE A O 1
ATOM 676 N N . GLY A 1 84 ? -10.870 2.686 7.585 1.00 83.38 84 GLY A N 1
ATOM 677 C CA . GLY A 1 84 ? -11.716 1.755 8.328 1.00 83.38 84 GLY A CA 1
ATOM 678 C C . GLY A 1 84 ? -11.918 0.409 7.643 1.00 83.38 84 GLY A C 1
ATOM 679 O O . GLY A 1 84 ? -11.278 0.076 6.642 1.00 83.38 84 GLY A O 1
ATOM 680 N N . SER A 1 85 ? -12.858 -0.354 8.197 1.00 85.19 85 SER A N 1
ATOM 681 C CA . SER A 1 85 ? -13.210 -1.709 7.763 1.00 85.19 85 SER A CA 1
ATOM 682 C C . SER A 1 85 ? -13.680 -1.802 6.301 1.00 85.19 85 SER A C 1
ATOM 684 O O . SER A 1 85 ? -13.587 -2.866 5.691 1.00 85.19 85 SER A O 1
ATOM 686 N N . GLU A 1 86 ? -14.078 -0.689 5.672 1.00 86.94 86 GLU A N 1
ATOM 687 C CA . GLU A 1 86 ? -14.360 -0.619 4.234 1.00 86.94 86 GLU A CA 1
ATOM 688 C C . GLU A 1 86 ? -13.153 -0.968 3.344 1.00 86.94 86 GLU A C 1
ATOM 690 O O . GLU A 1 86 ? -13.336 -1.275 2.167 1.00 86.94 86 GLU A O 1
ATOM 695 N N . ALA A 1 87 ? -11.927 -0.934 3.874 1.00 85.75 87 ALA A N 1
ATOM 696 C CA . ALA A 1 87 ? -10.732 -1.345 3.143 1.00 85.75 87 ALA A CA 1
ATOM 697 C C . ALA A 1 87 ? -10.546 -2.877 3.113 1.00 85.75 87 ALA A C 1
ATOM 699 O O . ALA A 1 87 ? -9.798 -3.376 2.279 1.00 85.75 87 ALA A O 1
ATOM 700 N N . LEU A 1 88 ? -11.228 -3.635 3.985 1.00 87.69 88 LEU A N 1
ATOM 701 C CA . LEU A 1 88 ? -11.033 -5.081 4.149 1.00 87.69 88 LEU A CA 1
ATOM 702 C C . LEU A 1 88 ? -11.759 -5.896 3.067 1.00 87.69 88 LEU A C 1
ATOM 704 O O . LEU A 1 88 ? -12.991 -5.908 3.005 1.00 87.69 88 LEU A O 1
ATOM 708 N N . GLY A 1 89 ? -11.001 -6.627 2.255 1.00 85.81 89 GLY A N 1
ATOM 709 C CA . GLY A 1 89 ? -11.486 -7.647 1.322 1.00 85.81 89 GLY A CA 1
ATOM 710 C C . GLY A 1 89 ? -10.526 -8.834 1.279 1.00 85.81 89 GLY A C 1
ATOM 711 O O . GLY A 1 89 ? -9.486 -8.803 1.934 1.00 85.81 89 GLY A O 1
ATOM 712 N N . ASP A 1 90 ? -10.853 -9.863 0.502 1.00 88.38 90 ASP A N 1
ATOM 713 C CA . ASP A 1 90 ? -10.068 -11.103 0.448 1.00 88.38 90 ASP A CA 1
ATOM 714 C C . ASP A 1 90 ? -8.672 -10.868 -0.149 1.00 88.38 90 ASP A C 1
ATOM 716 O O . ASP A 1 90 ? -7.687 -11.452 0.294 1.00 88.38 90 ASP A O 1
ATOM 720 N N . SER A 1 91 ? -8.592 -9.964 -1.124 1.00 85.75 91 SER A N 1
ATOM 721 C CA . SER A 1 91 ? -7.369 -9.421 -1.723 1.00 85.75 91 SER A CA 1
ATOM 722 C C . SER A 1 91 ? -7.602 -7.954 -2.107 1.00 85.75 91 SER A C 1
ATOM 724 O O . SER A 1 91 ? -8.638 -7.625 -2.699 1.00 85.75 91 SER A O 1
ATOM 726 N N . VAL A 1 92 ? -6.689 -7.061 -1.725 1.00 88.75 92 VAL A N 1
ATOM 727 C CA . VAL A 1 92 ? -6.876 -5.602 -1.722 1.00 88.75 92 VAL A CA 1
ATOM 728 C C . VAL A 1 92 ? -5.682 -4.909 -2.373 1.00 88.75 92 VAL A C 1
ATOM 730 O O . VAL A 1 92 ? -4.544 -5.099 -1.941 1.00 88.75 92 VAL A O 1
ATOM 733 N N . ALA A 1 93 ? -5.952 -4.049 -3.359 1.00 88.44 93 ALA A N 1
ATOM 734 C CA . ALA A 1 93 ? -4.941 -3.241 -4.039 1.00 88.44 93 ALA A CA 1
ATOM 735 C C . ALA A 1 93 ? -5.266 -1.740 -3.979 1.00 88.44 93 ALA A C 1
ATOM 737 O O . ALA A 1 93 ? -6.407 -1.320 -4.196 1.00 88.44 93 ALA A O 1
ATOM 738 N N . LEU A 1 94 ? -4.245 -0.920 -3.732 1.00 91.12 94 LEU A N 1
ATOM 739 C CA . LEU A 1 94 ? -4.300 0.537 -3.841 1.00 91.12 94 LEU A CA 1
ATOM 740 C C . LEU A 1 94 ? -3.999 0.987 -5.275 1.00 91.12 94 LEU A C 1
ATOM 742 O O . LEU A 1 94 ? -3.002 0.568 -5.859 1.00 91.12 94 LEU A O 1
ATOM 746 N N . VAL A 1 95 ? -4.809 1.897 -5.821 1.00 87.69 95 VAL A N 1
ATOM 747 C CA . VAL A 1 95 ? -4.520 2.562 -7.106 1.00 87.69 95 VAL A CA 1
ATOM 748 C C . VAL A 1 95 ? -3.571 3.748 -6.885 1.00 87.69 95 VAL A C 1
ATOM 750 O O . VAL A 1 95 ? -3.811 4.590 -6.020 1.00 87.69 95 VAL A O 1
ATOM 753 N N . HIS A 1 96 ? -2.495 3.844 -7.672 1.00 87.75 96 HIS A N 1
ATOM 754 C CA . HIS A 1 96 ? -1.435 4.837 -7.466 1.00 87.75 96 HIS A CA 1
ATOM 755 C C . HIS A 1 96 ? -1.877 6.277 -7.797 1.00 87.75 96 HIS A C 1
ATOM 757 O O . HIS A 1 96 ? -2.327 6.572 -8.910 1.00 87.75 96 HIS A O 1
ATOM 763 N N . ALA A 1 97 ? -1.671 7.205 -6.854 1.00 84.94 97 ALA A N 1
ATOM 764 C CA . ALA A 1 97 ? -2.163 8.587 -6.921 1.00 84.94 97 ALA A CA 1
ATOM 765 C C . ALA A 1 97 ? -1.652 9.412 -8.116 1.00 84.94 97 ALA A C 1
ATOM 767 O O . ALA A 1 97 ? -2.365 10.288 -8.596 1.00 84.94 97 ALA A O 1
ATOM 768 N N . TRP A 1 98 ? -0.462 9.114 -8.643 1.00 85.69 98 TRP A N 1
ATOM 769 C CA . TRP A 1 98 ? 0.047 9.766 -9.859 1.00 85.69 98 TRP A CA 1
ATOM 770 C C . TRP A 1 98 ? -0.449 9.139 -11.177 1.00 85.69 98 TRP A C 1
ATOM 772 O O . TRP A 1 98 ? -0.353 9.787 -12.214 1.00 85.69 98 TRP A O 1
ATOM 782 N N . TYR A 1 99 ? -0.996 7.914 -11.160 1.00 85.44 99 TYR A N 1
ATOM 783 C CA . TYR A 1 99 ? -1.369 7.180 -12.382 1.00 85.44 99 TYR A CA 1
ATOM 784 C C . TYR A 1 99 ? -2.881 7.019 -12.596 1.00 85.44 99 TYR A C 1
ATOM 786 O O . TYR A 1 99 ? -3.288 6.815 -13.732 1.00 85.44 99 TYR A O 1
ATOM 794 N N . TYR A 1 100 ? -3.735 7.166 -11.573 1.00 88.69 100 TYR A N 1
ATOM 795 C CA . TYR A 1 100 ? -5.188 6.901 -11.688 1.00 88.69 100 TYR A CA 1
ATOM 796 C C . TYR A 1 100 ? -5.943 7.699 -12.776 1.00 88.69 100 TYR A C 1
ATOM 798 O O . TYR A 1 100 ? -7.005 7.263 -13.214 1.00 88.69 100 TYR A O 1
ATOM 806 N N . LYS A 1 101 ? -5.408 8.851 -13.209 1.00 85.25 101 LYS A N 1
ATOM 807 C CA . LYS A 1 101 ? -5.941 9.692 -14.302 1.00 85.25 101 LYS A CA 1
ATOM 808 C C . LYS A 1 101 ? -5.206 9.544 -15.634 1.00 85.25 101 LYS A C 1
ATOM 810 O O . LYS A 1 101 ? -5.631 10.129 -16.629 1.00 85.25 101 LYS A O 1
ATOM 815 N N . LEU A 1 102 ? -4.082 8.834 -15.662 1.00 87.00 102 LEU A N 1
ATOM 816 C CA . LEU A 1 102 ? -3.268 8.706 -16.864 1.00 87.00 102 LEU A CA 1
ATOM 817 C C . LEU A 1 102 ? -3.795 7.568 -17.752 1.00 87.00 102 LEU A C 1
ATOM 819 O O . LEU A 1 102 ? -4.264 6.552 -17.236 1.00 87.00 102 LEU A O 1
ATOM 823 N N . PRO A 1 103 ? -3.733 7.713 -19.087 1.00 86.88 103 PRO A N 1
ATOM 824 C CA . PRO A 1 103 ? -4.072 6.627 -19.993 1.00 86.88 103 PRO A CA 1
ATOM 825 C C . PRO A 1 103 ? -3.020 5.506 -19.897 1.00 86.88 103 PRO A C 1
ATOM 827 O O . PRO A 1 103 ? -1.872 5.732 -19.502 1.00 86.88 103 PRO A O 1
ATOM 830 N N . LYS A 1 104 ? -3.437 4.274 -20.216 1.00 86.06 104 LYS A N 1
ATOM 831 C CA . LYS A 1 104 ? -2.703 3.032 -19.895 1.00 86.06 104 LYS A CA 1
ATOM 832 C C . LYS A 1 104 ? -1.319 2.919 -20.551 1.00 86.06 104 LYS A C 1
ATOM 834 O O . LYS A 1 104 ? -0.459 2.206 -20.039 1.00 86.06 104 LYS A O 1
ATOM 839 N N . ASP A 1 105 ? -1.085 3.635 -21.648 1.00 86.75 105 ASP A N 1
ATOM 840 C CA . ASP A 1 105 ? 0.221 3.783 -22.302 1.00 86.75 105 ASP A CA 1
ATOM 841 C C . ASP A 1 105 ? 1.273 4.435 -21.387 1.00 86.75 105 ASP A C 1
ATOM 843 O O . ASP A 1 105 ? 2.450 4.086 -21.460 1.00 86.75 105 ASP A O 1
ATOM 847 N N . LYS A 1 106 ? 0.854 5.320 -20.472 1.00 88.06 106 LYS A N 1
ATOM 848 C CA . LYS A 1 106 ? 1.743 6.037 -19.540 1.00 88.06 106 LYS A CA 1
ATOM 849 C C . LYS A 1 106 ? 1.998 5.293 -18.231 1.00 88.06 106 LYS A C 1
ATOM 851 O O . LYS A 1 106 ? 2.688 5.821 -17.362 1.00 88.06 106 LYS A O 1
ATOM 856 N N . PHE A 1 107 ? 1.451 4.090 -18.060 1.00 90.50 107 PHE A N 1
ATOM 857 C CA . PHE A 1 107 ? 1.734 3.262 -16.889 1.00 90.50 107 PHE A CA 1
ATOM 858 C C . PHE A 1 107 ? 3.156 2.701 -16.985 1.00 90.50 107 PHE A C 1
ATOM 860 O O . PHE A 1 107 ? 3.510 2.010 -17.946 1.00 90.50 107 PHE A O 1
ATOM 867 N N . THR A 1 108 ? 3.979 2.977 -15.975 1.00 91.94 108 THR A N 1
ATOM 868 C CA . THR A 1 108 ? 5.388 2.562 -15.919 1.00 91.94 108 THR A CA 1
ATOM 869 C C . THR A 1 108 ? 5.549 1.124 -15.428 1.00 91.94 108 THR A C 1
ATOM 871 O O . THR A 1 108 ? 6.352 0.859 -14.538 1.00 91.94 108 THR A O 1
ATOM 874 N N . TYR A 1 109 ? 4.771 0.188 -15.977 1.00 92.75 109 TYR A N 1
ATOM 875 C CA . TYR A 1 109 ? 5.051 -1.237 -15.801 1.00 92.75 109 TYR A CA 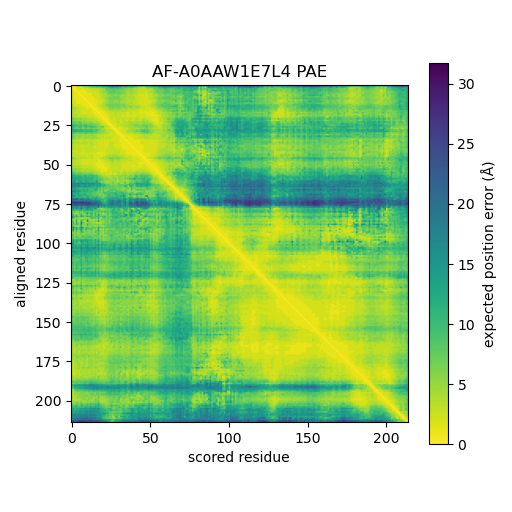1
ATOM 876 C C . TYR A 1 109 ? 6.437 -1.583 -16.352 1.00 92.75 109 TYR A C 1
ATOM 878 O O . TYR A 1 109 ? 6.942 -0.881 -17.235 1.00 92.75 109 TYR A O 1
ATOM 886 N N . ASP A 1 110 ? 7.018 -2.690 -15.895 1.00 89.75 110 ASP A N 1
ATOM 887 C CA . ASP A 1 110 ? 8.265 -3.172 -16.473 1.00 89.75 110 ASP A CA 1
ATOM 888 C C . ASP A 1 110 ? 8.063 -3.587 -17.942 1.00 89.75 110 ASP A C 1
ATOM 890 O O . ASP A 1 110 ? 7.124 -4.313 -18.285 1.00 89.75 110 ASP A O 1
ATOM 894 N N . ARG A 1 111 ? 8.929 -3.077 -18.825 1.00 93.38 111 ARG A N 1
ATOM 895 C CA . ARG A 1 111 ? 8.874 -3.285 -20.282 1.00 93.38 111 ARG A CA 1
ATOM 896 C C . ARG A 1 111 ? 10.044 -4.123 -20.813 1.00 93.38 111 ARG A C 1
ATOM 898 O O . ARG A 1 111 ? 10.147 -4.301 -22.021 1.00 93.38 111 ARG A O 1
ATOM 905 N N . ASN A 1 112 ? 10.917 -4.628 -19.942 1.00 92.81 112 ASN A N 1
ATOM 906 C CA . ASN A 1 112 ? 12.032 -5.506 -20.281 1.00 92.81 112 ASN A CA 1
ATOM 907 C C . ASN A 1 112 ? 11.534 -6.964 -20.348 1.00 92.81 112 ASN A C 1
ATOM 909 O O . ASN A 1 112 ? 11.244 -7.536 -19.299 1.00 92.81 112 ASN A O 1
ATOM 913 N N . PRO A 1 113 ? 11.501 -7.626 -21.523 1.00 93.50 113 PRO A N 1
ATOM 914 C CA . PRO A 1 113 ? 10.982 -8.995 -21.643 1.00 93.50 113 PRO A CA 1
ATOM 915 C C . PRO A 1 113 ? 11.786 -10.063 -20.880 1.00 93.50 113 PRO A C 1
ATOM 917 O O . PRO A 1 113 ? 11.380 -11.221 -20.852 1.00 93.50 113 PRO A O 1
ATOM 920 N N . LYS A 1 114 ? 12.933 -9.697 -20.287 1.00 92.50 114 LYS A N 1
ATOM 921 C CA . LYS A 1 114 ? 13.721 -10.563 -19.399 1.00 92.50 114 LYS A CA 1
ATOM 922 C C . LYS A 1 114 ? 13.276 -10.515 -17.931 1.00 92.50 114 LYS A C 1
ATOM 924 O O . LYS A 1 114 ? 13.705 -11.378 -17.176 1.00 92.50 114 LYS A O 1
ATOM 929 N N . SER A 1 115 ? 12.473 -9.529 -17.522 1.00 95.19 115 SER A N 1
ATOM 930 C CA . SER A 1 115 ? 11.932 -9.457 -16.159 1.00 95.19 115 SER A CA 1
ATOM 931 C C . SER A 1 115 ? 10.658 -10.289 -16.034 1.00 95.19 115 SER A C 1
ATOM 933 O O . SER A 1 115 ? 9.758 -10.208 -16.873 1.00 95.19 115 SER A O 1
ATOM 935 N N . LYS A 1 116 ? 10.508 -11.023 -14.930 1.00 95.06 116 LYS A N 1
ATOM 936 C CA . LYS A 1 116 ? 9.254 -11.688 -14.552 1.00 95.06 116 LYS A CA 1
ATOM 937 C C . LYS A 1 116 ? 8.117 -10.689 -14.307 1.00 95.06 116 LYS A C 1
ATOM 939 O O . LYS A 1 116 ? 6.952 -11.068 -14.429 1.00 95.06 116 LYS A O 1
ATOM 944 N N . ALA A 1 117 ? 8.430 -9.421 -14.023 1.00 94.88 117 ALA A N 1
ATOM 945 C CA . ALA A 1 117 ? 7.457 -8.338 -13.891 1.00 94.88 117 ALA A CA 1
ATOM 946 C C . ALA A 1 117 ? 6.931 -7.781 -15.233 1.00 94.88 117 ALA A C 1
ATOM 948 O O . ALA A 1 117 ? 6.012 -6.963 -15.223 1.00 94.88 117 ALA A O 1
ATOM 949 N N . TYR A 1 118 ? 7.474 -8.213 -16.379 1.00 95.00 118 TYR A N 1
ATOM 950 C CA . TYR A 1 118 ? 7.159 -7.676 -17.709 1.00 95.00 118 TYR A CA 1
ATOM 951 C C . TYR A 1 118 ? 5.653 -7.615 -18.031 1.00 95.00 118 TYR A C 1
ATOM 953 O O . TYR A 1 118 ? 4.942 -8.625 -17.955 1.00 95.00 118 TYR A O 1
ATOM 961 N N . MET A 1 119 ? 5.163 -6.446 -18.459 1.00 92.25 119 MET A N 1
ATOM 962 C CA . MET A 1 119 ? 3.782 -6.229 -18.909 1.00 92.25 119 MET A CA 1
ATOM 963 C C . MET A 1 119 ? 3.703 -5.266 -20.102 1.00 92.25 119 MET A C 1
ATOM 965 O O . MET A 1 119 ? 4.265 -4.171 -20.090 1.00 92.25 119 MET A O 1
ATOM 969 N N . GLU A 1 120 ? 2.891 -5.613 -21.101 1.00 88.56 120 GLU A N 1
ATOM 970 C CA . GLU A 1 120 ? 2.513 -4.692 -22.186 1.00 88.56 120 GLU A CA 1
ATOM 971 C C . GLU A 1 120 ? 1.300 -3.822 -21.821 1.00 88.56 120 GLU A C 1
ATOM 973 O O . GLU A 1 120 ? 1.223 -2.654 -22.203 1.00 88.56 120 GLU A O 1
ATOM 978 N N . THR A 1 121 ? 0.369 -4.355 -21.030 1.00 91.94 121 THR A N 1
ATOM 979 C CA . THR A 1 121 ? -0.877 -3.682 -20.645 1.00 91.94 121 THR A CA 1
ATOM 980 C C . THR A 1 121 ? -1.364 -4.167 -19.281 1.00 91.94 121 THR A C 1
ATOM 982 O O . THR A 1 121 ? -0.896 -5.184 -18.771 1.00 91.94 121 THR A O 1
ATOM 985 N N . GLY A 1 122 ? -2.320 -3.451 -18.696 1.00 89.44 122 GLY A N 1
ATOM 986 C CA . GLY A 1 122 ? -2.948 -3.796 -17.426 1.00 89.44 122 GLY A CA 1
ATOM 987 C C . GLY A 1 122 ? -4.235 -3.009 -17.192 1.00 89.44 122 GLY A C 1
ATOM 988 O O . GLY A 1 122 ? -4.703 -2.284 -18.073 1.00 89.44 122 GLY A O 1
ATOM 989 N N . ASP A 1 123 ? -4.845 -3.175 -16.022 1.00 89.19 123 ASP A N 1
ATOM 990 C CA . ASP A 1 123 ? -6.127 -2.538 -15.691 1.00 89.19 123 ASP A CA 1
ATOM 991 C C . ASP A 1 123 ? -5.927 -1.176 -15.032 1.00 89.19 123 ASP A C 1
ATOM 993 O O . ASP A 1 123 ? -6.419 -0.166 -15.537 1.00 89.19 123 ASP A O 1
ATOM 997 N N . TYR A 1 124 ? -5.118 -1.166 -13.976 1.00 91.25 124 TYR A N 1
ATOM 998 C CA . TYR A 1 124 ? -4.682 -0.001 -13.217 1.00 91.25 124 TYR A CA 1
ATOM 999 C C . TYR A 1 124 ? -3.188 -0.140 -12.917 1.00 91.25 124 TYR A C 1
ATOM 1001 O O . TYR A 1 124 ? -2.657 -1.253 -12.915 1.00 91.25 124 TYR A O 1
ATOM 1009 N N . TYR A 1 125 ? -2.513 0.972 -12.635 1.00 92.38 125 TYR A N 1
ATOM 1010 C CA . TYR A 1 125 ? -1.201 0.934 -11.996 1.00 92.38 125 TYR A CA 1
ATOM 1011 C C . TYR A 1 125 ? -1.395 0.978 -10.471 1.00 92.38 125 TYR A C 1
ATOM 1013 O O . TYR A 1 125 ? -1.899 1.963 -9.915 1.00 92.38 125 TYR A O 1
ATOM 1021 N N . TYR A 1 126 ? -1.052 -0.124 -9.813 1.00 93.06 126 TYR A N 1
ATOM 1022 C CA . TYR A 1 126 ? -1.192 -0.349 -8.378 1.00 93.06 126 TYR A CA 1
ATOM 1023 C C . TYR A 1 126 ? 0.038 0.151 -7.613 1.00 93.06 126 TYR A C 1
ATOM 1025 O O . TYR A 1 126 ? 1.132 0.222 -8.171 1.00 93.06 126 TYR A O 1
ATOM 1033 N N . HIS A 1 127 ? -0.140 0.496 -6.338 1.00 87.38 127 HIS A N 1
ATOM 1034 C CA . HIS A 1 127 ? 0.896 1.113 -5.510 1.00 87.38 127 HIS A CA 1
ATOM 1035 C C . HIS A 1 127 ? 1.335 0.199 -4.356 1.00 87.38 127 HIS A C 1
ATOM 1037 O O . HIS A 1 127 ? 0.537 -0.123 -3.478 1.00 87.38 127 HIS A O 1
ATOM 1043 N N . ALA A 1 128 ? 2.618 -0.169 -4.314 1.00 86.00 128 ALA A N 1
ATOM 1044 C CA . ALA A 1 128 ? 3.146 -1.171 -3.385 1.00 86.00 128 ALA A CA 1
ATOM 1045 C C . ALA A 1 128 ? 3.121 -0.769 -1.902 1.00 86.00 128 ALA A C 1
ATOM 1047 O O . ALA A 1 128 ? 3.114 -1.637 -1.035 1.00 86.00 128 ALA A O 1
ATOM 1048 N N . ALA A 1 129 ? 3.053 0.528 -1.581 1.00 82.56 129 ALA A N 1
ATOM 1049 C CA . ALA A 1 129 ? 3.010 0.983 -0.190 1.00 82.56 129 ALA A CA 1
ATOM 1050 C C . ALA A 1 129 ? 1.732 0.560 0.569 1.00 82.56 129 ALA A C 1
ATOM 1052 O O . ALA A 1 129 ? 1.736 0.603 1.801 1.00 82.56 129 ALA A O 1
ATOM 1053 N N . ILE A 1 130 ? 0.658 0.157 -0.131 1.00 85.94 130 ILE A N 1
ATOM 1054 C CA . ILE A 1 130 ? -0.518 -0.478 0.483 1.00 85.94 130 ILE A CA 1
ATOM 1055 C C . ILE A 1 130 ? -1.071 -1.598 -0.411 1.00 85.94 130 ILE A C 1
ATOM 1057 O O . ILE A 1 130 ? -1.669 -1.359 -1.460 1.00 85.94 130 ILE A O 1
ATOM 1061 N N . PHE A 1 131 ? -0.982 -2.820 0.094 1.00 90.88 131 PHE A N 1
ATOM 1062 C CA . PHE A 1 131 ? -1.764 -3.976 -0.337 1.00 90.88 131 PHE A CA 1
ATOM 1063 C C . PHE A 1 131 ? -2.258 -4.723 0.909 1.00 90.88 131 PHE A C 1
ATOM 1065 O O . PHE A 1 131 ? -1.820 -4.443 2.027 1.00 90.88 131 PHE A O 1
ATOM 1072 N N . GLY A 1 132 ? -3.196 -5.650 0.741 1.00 91.88 132 GLY A N 1
ATOM 1073 C CA . GLY A 1 132 ? -3.737 -6.428 1.853 1.00 91.88 132 GLY A CA 1
ATOM 1074 C C . GLY A 1 132 ? -4.668 -7.540 1.393 1.00 91.88 132 GLY A C 1
ATOM 1075 O O . GLY A 1 132 ? -4.813 -7.789 0.198 1.00 91.88 132 GLY A O 1
ATOM 1076 N N . GLY A 1 133 ? -5.307 -8.210 2.346 1.00 92.69 133 GLY A N 1
ATOM 1077 C CA . GLY A 1 133 ? -6.173 -9.352 2.080 1.00 92.69 133 GLY A CA 1
ATOM 1078 C C . GLY A 1 133 ? -6.376 -10.219 3.318 1.00 92.69 133 GLY A C 1
ATOM 1079 O O . GLY A 1 133 ? -6.009 -9.831 4.429 1.00 92.69 133 GLY A O 1
ATOM 1080 N N . LEU A 1 134 ? -6.898 -11.425 3.102 1.00 91.31 134 LEU A N 1
ATOM 1081 C CA . LEU A 1 134 ? -6.727 -12.543 4.032 1.00 91.31 134 LEU A CA 1
ATOM 1082 C C . LEU A 1 134 ? -5.240 -12.930 4.104 1.00 91.31 134 LEU A C 1
ATOM 1084 O O . LEU A 1 134 ? -4.513 -12.765 3.124 1.00 91.31 134 LEU A O 1
ATOM 1088 N N . CYS A 1 135 ? -4.792 -13.460 5.245 1.00 86.44 135 CYS A N 1
ATOM 1089 C CA . CYS A 1 135 ? -3.377 -13.770 5.487 1.00 86.44 135 CYS A CA 1
ATOM 1090 C C . CYS A 1 135 ? -2.758 -14.658 4.398 1.00 86.44 135 CYS A C 1
ATOM 1092 O O . CYS A 1 135 ? -1.642 -14.386 3.960 1.00 86.44 135 CYS A O 1
ATOM 1094 N N . ASP A 1 136 ? -3.497 -15.664 3.926 1.00 90.00 136 ASP A N 1
ATOM 1095 C CA . ASP A 1 136 ? -3.035 -16.592 2.891 1.00 90.00 136 ASP A CA 1
ATOM 1096 C C . ASP A 1 136 ? -2.880 -15.885 1.534 1.00 90.00 136 ASP A C 1
ATOM 1098 O O . ASP A 1 136 ? -1.826 -15.962 0.915 1.00 90.00 136 ASP A O 1
ATOM 1102 N N . ASN A 1 137 ? -3.852 -15.058 1.133 1.00 92.75 137 ASN A N 1
ATOM 1103 C CA . ASN A 1 137 ? -3.779 -14.268 -0.104 1.00 92.75 137 ASN A CA 1
ATOM 1104 C C . ASN A 1 137 ? -2.660 -13.204 -0.069 1.00 92.75 137 ASN A C 1
ATOM 1106 O O . ASN A 1 137 ? -2.077 -12.874 -1.102 1.00 92.75 137 ASN A O 1
ATOM 1110 N N . VAL A 1 138 ? -2.349 -12.653 1.112 1.00 91.44 138 VAL A N 1
ATOM 1111 C CA . VAL A 1 138 ? -1.200 -11.747 1.309 1.00 91.44 138 VAL A CA 1
ATOM 1112 C C . VAL A 1 138 ? 0.118 -12.518 1.239 1.00 91.44 138 VAL A C 1
ATOM 1114 O O . VAL A 1 138 ? 1.086 -12.011 0.670 1.00 91.44 138 VAL A O 1
ATOM 1117 N N . LYS A 1 139 ? 0.157 -13.748 1.768 1.00 89.75 139 LYS A N 1
ATOM 1118 C CA . LYS A 1 139 ? 1.305 -14.644 1.632 1.00 89.75 139 LYS A CA 1
ATOM 1119 C C . LYS A 1 139 ? 1.540 -15.030 0.170 1.00 89.75 139 LYS A C 1
ATOM 1121 O O . LYS A 1 139 ? 2.668 -14.898 -0.283 1.00 89.75 139 LYS A O 1
ATOM 1126 N N . ASP A 1 140 ? 0.515 -15.439 -0.571 1.00 94.56 140 ASP A N 1
ATOM 1127 C CA . ASP A 1 140 ? 0.644 -15.836 -1.980 1.00 94.56 140 ASP A CA 1
ATOM 1128 C C . ASP A 1 140 ? 1.169 -14.684 -2.854 1.00 94.56 140 ASP A C 1
ATOM 1130 O O . ASP A 1 140 ? 2.029 -14.891 -3.711 1.00 94.56 140 ASP A O 1
ATOM 1134 N N . LEU A 1 141 ? 0.711 -13.451 -2.598 1.00 94.44 141 LEU A N 1
ATOM 1135 C CA . LEU A 1 141 ? 1.246 -12.238 -3.223 1.00 94.44 141 LEU A CA 1
ATOM 1136 C C . LEU A 1 141 ? 2.727 -12.027 -2.870 1.00 94.44 141 LEU A C 1
ATOM 1138 O O . LEU A 1 141 ? 3.545 -11.777 -3.758 1.00 94.44 141 LEU A O 1
ATOM 1142 N N . ALA A 1 142 ? 3.086 -12.123 -1.586 1.00 92.50 142 ALA A N 1
ATOM 1143 C CA . ALA A 1 142 ? 4.455 -11.912 -1.121 1.00 92.50 142 ALA A CA 1
ATOM 1144 C C . ALA A 1 142 ? 5.427 -12.980 -1.655 1.00 92.50 142 ALA A C 1
ATOM 1146 O O . ALA A 1 142 ? 6.508 -12.632 -2.133 1.00 92.50 142 ALA A O 1
ATOM 1147 N N . ASP A 1 143 ? 5.027 -14.253 -1.635 1.00 92.81 143 ASP A N 1
ATOM 1148 C CA . ASP A 1 143 ? 5.769 -15.381 -2.200 1.00 92.81 143 ASP A CA 1
ATOM 1149 C C . ASP A 1 143 ? 5.955 -15.200 -3.718 1.00 92.81 143 ASP A C 1
ATOM 1151 O O . ASP A 1 143 ? 7.074 -15.337 -4.211 1.00 92.81 143 ASP A O 1
ATOM 1155 N N . TYR A 1 144 ? 4.903 -14.828 -4.462 1.00 96.06 144 TYR A N 1
ATOM 1156 C CA . TYR A 1 144 ? 4.992 -14.559 -5.903 1.00 96.06 144 TYR A CA 1
ATOM 1157 C C . TYR A 1 144 ? 5.989 -13.436 -6.218 1.00 96.06 144 TYR A C 1
ATOM 1159 O O . TYR A 1 144 ? 6.864 -13.597 -7.073 1.00 96.06 144 TYR A O 1
ATOM 1167 N N . CYS A 1 145 ? 5.887 -12.305 -5.513 1.00 95.00 145 CYS A N 1
ATOM 1168 C CA . CYS A 1 145 ? 6.800 -11.180 -5.690 1.00 95.00 145 CYS A CA 1
ATOM 1169 C C . CYS A 1 145 ? 8.241 -11.561 -5.327 1.00 95.00 145 CYS A C 1
ATOM 1171 O O . CYS A 1 145 ? 9.159 -11.246 -6.082 1.00 95.00 145 CYS A O 1
ATOM 1173 N N . PHE A 1 146 ? 8.454 -12.284 -4.224 1.00 92.50 146 PHE A N 1
ATOM 1174 C CA . PHE A 1 146 ? 9.779 -12.754 -3.817 1.00 92.50 146 PHE A CA 1
ATOM 1175 C C . PHE A 1 146 ? 10.400 -13.708 -4.847 1.00 92.50 146 PHE A C 1
ATOM 1177 O O . PHE A 1 146 ? 11.547 -13.507 -5.247 1.00 92.50 146 PHE A O 1
ATOM 1184 N N . LEU A 1 147 ? 9.648 -14.705 -5.323 1.00 95.06 147 LEU A N 1
ATOM 1185 C CA . LEU A 1 147 ? 10.111 -15.649 -6.343 1.00 95.06 147 LEU A CA 1
ATOM 1186 C C . LEU A 1 147 ? 10.443 -14.935 -7.660 1.00 95.06 147 LEU A C 1
ATOM 1188 O O . LEU A 1 147 ? 11.493 -15.200 -8.244 1.00 95.06 147 LEU A O 1
ATOM 1192 N N . GLY A 1 148 ? 9.613 -13.974 -8.083 1.00 95.19 148 GLY A N 1
ATOM 1193 C CA . GLY A 1 148 ? 9.882 -13.133 -9.251 1.00 95.19 148 GLY A CA 1
ATOM 1194 C C . GLY A 1 148 ? 11.164 -12.304 -9.116 1.00 95.19 148 GLY A C 1
ATOM 1195 O O . GLY A 1 148 ? 11.980 -12.300 -10.033 1.00 95.19 148 GLY A O 1
ATOM 1196 N N . ILE A 1 149 ? 11.381 -11.659 -7.964 1.00 93.94 149 ILE A N 1
ATOM 1197 C CA . ILE A 1 149 ? 12.603 -10.885 -7.672 1.00 93.94 149 ILE A CA 1
ATOM 1198 C C . ILE A 1 149 ? 13.842 -11.792 -7.644 1.00 93.94 149 ILE A C 1
ATOM 1200 O O . ILE A 1 149 ? 14.912 -11.396 -8.107 1.00 93.94 149 ILE A O 1
ATOM 1204 N N . MET A 1 150 ? 13.728 -13.001 -7.090 1.00 93.38 150 MET A N 1
ATOM 1205 C CA . MET A 1 150 ? 14.840 -13.951 -7.031 1.00 93.38 150 MET A CA 1
ATOM 1206 C C . MET A 1 150 ? 15.197 -14.513 -8.410 1.00 93.38 150 MET A C 1
ATOM 1208 O O . MET A 1 150 ? 16.380 -14.658 -8.710 1.00 93.38 150 MET A O 1
ATOM 1212 N N . GLU A 1 151 ? 14.211 -14.783 -9.267 1.00 94.44 151 GLU A N 1
ATOM 1213 C CA . GLU A 1 151 ? 14.455 -15.223 -10.643 1.00 94.44 151 GLU A CA 1
ATOM 1214 C C . GLU A 1 151 ? 15.035 -14.096 -11.514 1.00 94.44 151 GLU A C 1
ATOM 1216 O O . GLU A 1 151 ? 15.983 -14.343 -12.259 1.00 94.44 151 GLU A O 1
ATOM 1221 N N . ASP A 1 152 ? 14.565 -12.851 -11.371 1.00 95.50 152 ASP A N 1
ATOM 1222 C CA . ASP A 1 152 ? 15.182 -11.686 -12.023 1.00 95.50 152 ASP A CA 1
ATOM 1223 C C . ASP A 1 152 ? 16.658 -11.550 -11.613 1.00 95.50 152 ASP A C 1
ATOM 1225 O O . ASP A 1 152 ? 17.539 -11.496 -12.475 1.00 95.50 152 ASP A O 1
ATOM 1229 N N . LYS A 1 153 ? 16.961 -11.62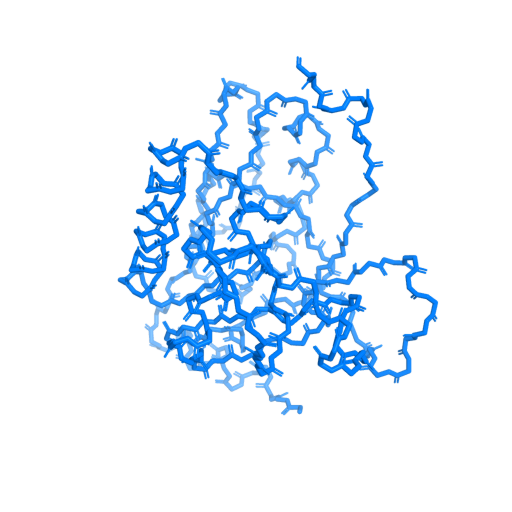3 -10.308 1.00 92.69 153 LYS A N 1
ATOM 1230 C CA . LYS A 1 153 ? 18.342 -11.571 -9.794 1.00 92.69 153 LYS A CA 1
ATOM 1231 C C . LYS A 1 153 ? 19.227 -12.697 -10.327 1.00 92.69 153 LYS A C 1
ATOM 1233 O O . LYS A 1 153 ? 20.367 -12.432 -10.700 1.00 92.69 153 LYS A O 1
ATOM 1238 N N . LEU A 1 154 ? 18.720 -13.930 -10.413 1.00 94.62 154 LEU A N 1
ATOM 1239 C CA . LEU A 1 154 ? 19.452 -15.059 -11.010 1.00 94.62 154 LEU A CA 1
ATOM 1240 C C . LEU A 1 154 ? 19.772 -14.834 -12.499 1.00 94.62 154 LEU A C 1
ATOM 1242 O O . LEU A 1 154 ? 20.789 -15.324 -12.986 1.00 94.62 154 LEU A O 1
ATOM 1246 N N . ASN A 1 155 ? 18.948 -14.057 -13.206 1.00 93.75 155 ASN A N 1
ATOM 1247 C CA . ASN A 1 155 ? 19.153 -13.674 -14.603 1.00 93.75 155 ASN A CA 1
ATOM 1248 C C . ASN A 1 155 ? 19.947 -12.358 -14.784 1.00 93.75 155 ASN A C 1
ATOM 1250 O O . ASN A 1 155 ? 20.099 -11.895 -15.916 1.00 93.75 155 ASN A O 1
ATOM 1254 N N . ASN A 1 156 ? 20.472 -11.760 -13.704 1.00 94.38 156 ASN A N 1
ATOM 1255 C CA . ASN A 1 156 ? 21.072 -10.415 -13.679 1.00 94.38 156 ASN A CA 1
ATOM 1256 C C . ASN A 1 156 ? 20.132 -9.320 -14.232 1.00 94.38 156 ASN A C 1
ATOM 1258 O O . ASN A 1 156 ? 20.540 -8.442 -14.994 1.00 94.38 156 ASN A O 1
ATOM 1262 N N . VAL A 1 157 ? 18.858 -9.394 -13.845 1.00 94.56 157 VAL A N 1
ATOM 1263 C CA . VAL A 1 157 ? 17.805 -8.412 -14.123 1.00 94.56 157 VAL A CA 1
ATOM 1264 C C . VAL A 1 157 ? 17.354 -7.775 -12.806 1.00 94.56 157 VAL A C 1
ATOM 1266 O O . VAL A 1 157 ? 17.372 -8.406 -11.751 1.00 94.56 157 VAL A O 1
ATOM 1269 N N . GLU A 1 158 ? 16.930 -6.516 -12.871 1.00 92.50 158 GLU A N 1
ATOM 1270 C CA . GLU A 1 158 ? 16.207 -5.833 -11.801 1.00 92.50 158 GLU A CA 1
ATOM 1271 C C . GLU A 1 158 ? 15.019 -5.095 -12.429 1.00 92.50 158 GLU A C 1
ATOM 1273 O O . GLU A 1 158 ? 15.176 -4.452 -13.472 1.00 92.50 158 GLU A O 1
ATOM 1278 N N . ALA A 1 159 ? 13.832 -5.223 -11.833 1.00 92.50 159 ALA A N 1
ATOM 1279 C CA . ALA A 1 159 ? 12.615 -4.616 -12.361 1.00 92.50 159 ALA A CA 1
ATOM 1280 C C . ALA A 1 159 ? 12.569 -3.097 -12.101 1.00 92.50 159 ALA A C 1
ATOM 1282 O O . ALA A 1 159 ? 12.983 -2.621 -11.038 1.00 92.50 159 ALA A O 1
ATOM 1283 N N . LEU A 1 160 ? 12.011 -2.342 -13.056 1.00 90.94 160 LEU A N 1
ATOM 1284 C CA . LEU A 1 160 ? 12.043 -0.872 -13.125 1.00 90.94 160 LEU A CA 1
ATOM 1285 C C . LEU A 1 160 ? 11.619 -0.166 -11.824 1.00 90.94 160 LEU A C 1
ATOM 1287 O O . LEU A 1 160 ? 12.258 0.801 -11.415 1.00 90.94 160 LEU A O 1
ATOM 1291 N N . TRP A 1 161 ? 10.562 -0.658 -11.173 1.00 89.81 161 TRP A N 1
ATOM 1292 C CA . TRP A 1 161 ? 10.097 -0.192 -9.858 1.00 89.81 161 TRP A CA 1
ATOM 1293 C C . TRP A 1 161 ? 10.131 -1.305 -8.806 1.00 89.81 161 TRP A C 1
ATOM 1295 O O . TRP A 1 161 ? 9.261 -1.379 -7.942 1.00 89.81 161 TRP A O 1
ATOM 1305 N N . HIS A 1 162 ? 11.129 -2.184 -8.901 1.00 92.06 162 HIS A N 1
ATOM 1306 C CA . HIS A 1 162 ? 11.422 -3.236 -7.929 1.00 92.06 162 HIS A CA 1
ATOM 1307 C C . HIS A 1 162 ? 10.166 -4.083 -7.607 1.00 92.06 162 HIS A C 1
ATOM 1309 O O . HIS A 1 162 ? 9.484 -4.569 -8.514 1.00 92.06 162 HIS A O 1
ATOM 1315 N N . ASP A 1 163 ? 9.825 -4.237 -6.326 1.00 88.62 163 ASP A N 1
ATOM 1316 C CA . ASP A 1 163 ? 8.653 -4.953 -5.822 1.00 88.62 163 ASP A CA 1
ATOM 1317 C C . ASP A 1 163 ? 7.319 -4.431 -6.381 1.00 88.62 163 ASP A C 1
ATOM 1319 O O . ASP A 1 163 ? 6.434 -5.237 -6.670 1.00 88.62 163 ASP A O 1
ATOM 1323 N N . GLU A 1 164 ? 7.182 -3.126 -6.642 1.00 90.25 164 GLU A N 1
ATOM 1324 C CA . GLU A 1 164 ? 5.958 -2.561 -7.227 1.00 90.25 164 GLU A CA 1
ATOM 1325 C C . GLU A 1 164 ? 5.705 -3.081 -8.649 1.00 90.25 164 GLU A C 1
ATOM 1327 O O . GLU A 1 164 ? 4.553 -3.252 -9.051 1.00 90.25 164 GLU A O 1
ATOM 1332 N N . SER A 1 165 ? 6.760 -3.421 -9.396 1.00 94.50 165 SER A N 1
ATOM 1333 C CA . SER A 1 165 ? 6.617 -4.020 -10.729 1.00 94.50 165 SER A CA 1
ATOM 1334 C C . SER A 1 165 ? 6.085 -5.457 -10.649 1.00 94.50 165 SER A C 1
ATOM 1336 O O . SER A 1 165 ? 5.135 -5.801 -11.356 1.00 94.50 165 SER A O 1
ATOM 1338 N N . HIS A 1 166 ? 6.616 -6.284 -9.739 1.00 96.56 166 HIS A N 1
ATOM 1339 C CA . HIS A 1 166 ? 6.116 -7.650 -9.528 1.00 96.56 166 HIS A CA 1
ATOM 1340 C C . HIS A 1 166 ? 4.700 -7.665 -8.920 1.00 96.56 166 HIS A C 1
ATOM 1342 O O . HIS A 1 166 ? 3.872 -8.481 -9.320 1.00 96.56 166 HIS A O 1
ATOM 1348 N N . LEU A 1 167 ? 4.378 -6.717 -8.034 1.00 95.94 167 LEU A N 1
ATOM 1349 C CA . LEU A 1 167 ? 3.038 -6.534 -7.465 1.00 95.94 167 LEU A CA 1
ATOM 1350 C C . LEU A 1 167 ? 2.007 -6.134 -8.533 1.00 95.94 167 LEU A C 1
ATOM 1352 O O . LEU A 1 167 ? 0.888 -6.649 -8.542 1.00 95.94 167 LEU A O 1
ATOM 1356 N N . ASN A 1 168 ? 2.385 -5.268 -9.480 1.00 96.50 168 ASN A N 1
ATOM 1357 C CA . ASN A 1 168 ? 1.529 -4.940 -10.621 1.00 96.50 168 ASN A CA 1
ATOM 1358 C C . ASN A 1 168 ? 1.295 -6.156 -11.531 1.00 96.50 168 ASN A C 1
ATOM 1360 O O . ASN A 1 168 ? 0.161 -6.390 -11.959 1.00 96.50 168 ASN A O 1
ATOM 1364 N N . LYS A 1 169 ? 2.330 -6.976 -11.756 1.00 95.75 169 LYS A N 1
ATOM 1365 C CA . LYS A 1 169 ? 2.212 -8.246 -12.485 1.00 95.75 169 LYS A CA 1
ATOM 1366 C C . LYS A 1 169 ? 1.278 -9.232 -11.778 1.00 95.75 169 LYS A C 1
ATOM 1368 O O . LYS A 1 169 ? 0.426 -9.828 -12.440 1.00 95.75 169 LYS A O 1
ATOM 1373 N N . TYR A 1 170 ? 1.390 -9.357 -10.454 1.00 96.62 170 TYR A N 1
ATOM 1374 C CA . TYR A 1 170 ? 0.523 -10.210 -9.643 1.00 96.62 170 TYR A CA 1
ATOM 1375 C C . TYR A 1 170 ? -0.944 -9.792 -9.764 1.00 96.62 170 TYR A C 1
ATOM 1377 O O . TYR A 1 170 ? -1.760 -10.597 -10.199 1.00 96.62 170 TYR A O 1
ATOM 1385 N N . PHE A 1 171 ? -1.287 -8.527 -9.488 1.00 96.44 171 PHE A N 1
ATOM 1386 C CA . PHE A 1 171 ? -2.679 -8.056 -9.565 1.00 96.44 171 PHE A CA 1
ATOM 1387 C C . PHE A 1 171 ? -3.255 -8.010 -10.992 1.00 96.44 171 PHE A C 1
ATOM 1389 O O . PHE A 1 171 ? -4.475 -7.961 -11.175 1.00 96.44 171 PHE A O 1
ATOM 1396 N N . TRP A 1 172 ? -2.408 -8.041 -12.026 1.00 93.56 172 TRP A N 1
ATOM 1397 C CA . TRP A 1 172 ? -2.856 -8.240 -13.404 1.00 93.56 172 TRP A CA 1
ATOM 1398 C C . TRP A 1 172 ? -3.287 -9.689 -13.677 1.00 93.56 172 TRP A C 1
ATOM 1400 O O . TRP A 1 172 ? -4.294 -9.886 -14.362 1.00 93.56 172 TRP A O 1
ATOM 1410 N N . LEU A 1 173 ? -2.589 -10.685 -13.121 1.00 94.12 173 LEU A N 1
ATOM 1411 C CA . LEU A 1 173 ? -2.964 -12.105 -13.204 1.00 94.12 173 LEU A CA 1
ATOM 1412 C C . LEU A 1 173 ? -4.115 -12.458 -12.244 1.00 94.12 173 LEU A C 1
ATOM 1414 O O . LEU A 1 173 ? -5.074 -13.123 -12.631 1.00 94.12 173 LEU A O 1
ATOM 1418 N N . HIS A 1 174 ? -4.038 -11.972 -11.006 1.00 93.56 174 HIS A N 1
ATOM 1419 C CA . HIS A 1 174 ? -4.922 -12.287 -9.887 1.00 93.56 174 HIS A CA 1
ATOM 1420 C C . HIS A 1 174 ? -5.694 -11.024 -9.487 1.00 93.56 174 HIS A C 1
ATOM 1422 O O . HIS A 1 174 ? -5.213 -10.198 -8.711 1.00 93.56 174 HIS A O 1
ATOM 1428 N N . LYS A 1 175 ? -6.885 -10.830 -10.069 1.00 92.75 175 LYS A N 1
ATOM 1429 C CA . LYS A 1 175 ? -7.650 -9.584 -9.899 1.00 92.75 175 LYS A CA 1
ATOM 1430 C C . LYS A 1 175 ? -8.017 -9.363 -8.417 1.00 92.75 175 LYS A C 1
ATOM 1432 O O . LYS A 1 175 ? -8.602 -10.262 -7.813 1.00 92.75 175 LYS A O 1
ATOM 1437 N N . PRO A 1 176 ? -7.728 -8.188 -7.828 1.00 93.00 176 PRO A N 1
ATOM 1438 C CA . PRO A 1 176 ? -8.034 -7.920 -6.426 1.00 93.00 176 PRO A CA 1
ATOM 1439 C C . PRO A 1 176 ? -9.549 -7.837 -6.187 1.00 93.00 176 PRO A C 1
ATOM 1441 O O . PRO A 1 176 ? -10.275 -7.181 -6.932 1.00 93.00 176 PRO A O 1
ATOM 1444 N N . SER A 1 177 ? -10.018 -8.441 -5.091 1.00 92.50 177 SER A N 1
ATOM 1445 C CA . SER A 1 177 ? -11.423 -8.382 -4.646 1.00 92.50 177 SER A CA 1
ATOM 1446 C C . SER A 1 177 ? -11.894 -6.965 -4.283 1.00 92.50 177 SER A C 1
ATOM 1448 O O . SER A 1 177 ? -13.094 -6.684 -4.273 1.00 92.50 177 SER A O 1
ATOM 1450 N N . ARG A 1 178 ? -10.956 -6.064 -3.954 1.00 91.50 178 ARG A N 1
ATOM 1451 C CA . ARG A 1 178 ? -11.233 -4.662 -3.642 1.00 91.50 178 ARG A CA 1
ATOM 1452 C C . ARG A 1 178 ? -10.127 -3.747 -4.151 1.00 91.50 178 ARG A C 1
ATOM 1454 O O . ARG A 1 178 ? -8.947 -3.970 -3.891 1.00 91.50 178 ARG A O 1
ATOM 1461 N N . LEU A 1 179 ? -10.545 -2.675 -4.815 1.00 91.94 179 LEU A N 1
ATOM 1462 C CA . LEU A 1 179 ? -9.700 -1.533 -5.140 1.00 91.94 179 LEU A CA 1
ATOM 1463 C C . LEU A 1 179 ? -9.970 -0.417 -4.133 1.00 91.94 179 LEU A C 1
ATOM 1465 O O . LEU A 1 179 ? -11.130 -0.058 -3.919 1.00 91.94 179 LEU A O 1
ATOM 1469 N N . VAL A 1 180 ? -8.915 0.147 -3.545 1.00 90.88 180 VAL A N 1
ATOM 1470 C CA . VAL A 1 180 ? -9.010 1.388 -2.764 1.00 90.88 180 VAL A CA 1
ATOM 1471 C C . VAL A 1 180 ? -8.484 2.568 -3.582 1.00 90.88 180 VAL A C 1
ATOM 1473 O O . VAL A 1 180 ? -7.489 2.466 -4.305 1.00 90.88 180 VAL A O 1
ATOM 1476 N N . SER A 1 181 ? -9.210 3.684 -3.517 1.00 92.69 181 SER A N 1
ATOM 1477 C CA . SER A 1 181 ? -8.935 4.899 -4.290 1.00 92.69 181 SER A CA 1
ATOM 1478 C C . SER A 1 181 ? -7.678 5.629 -3.787 1.00 92.69 181 SER A C 1
ATOM 1480 O O . SER A 1 181 ? -7.264 5.414 -2.647 1.00 92.69 181 SER A O 1
ATOM 1482 N N . PRO A 1 182 ? -7.109 6.568 -4.569 1.00 92.19 182 PRO A N 1
ATOM 1483 C CA . PRO A 1 182 ? -6.004 7.424 -4.119 1.00 92.19 182 PRO A CA 1
ATOM 1484 C C . PRO A 1 182 ? -6.278 8.231 -2.836 1.00 92.19 182 PRO A C 1
ATOM 1486 O O . PRO A 1 182 ? -5.340 8.682 -2.189 1.00 92.19 182 PRO A O 1
ATOM 1489 N N . GLU A 1 183 ? -7.541 8.369 -2.412 1.00 90.69 183 GLU A N 1
ATOM 1490 C CA . GLU A 1 183 ? -7.913 8.863 -1.074 1.00 90.69 183 GLU A CA 1
ATOM 1491 C C . GLU A 1 183 ? -7.221 8.087 0.063 1.00 90.69 183 GLU A C 1
ATOM 1493 O O . GLU A 1 183 ? -6.943 8.646 1.124 1.00 90.69 183 GLU A O 1
ATOM 1498 N N . TYR A 1 184 ? -6.928 6.801 -0.154 1.00 89.44 184 TYR A N 1
ATOM 1499 C CA . TYR A 1 184 ? -6.272 5.910 0.802 1.00 89.44 184 TYR A CA 1
ATOM 1500 C C . TYR A 1 184 ? -4.737 5.996 0.768 1.00 89.44 184 TYR A C 1
ATOM 1502 O O . TYR A 1 184 ? -4.110 5.381 1.622 1.00 89.44 184 TYR A O 1
ATOM 1510 N N . CYS A 1 185 ? -4.131 6.765 -0.152 1.00 87.00 185 CYS A N 1
ATOM 1511 C CA . CYS A 1 185 ? -2.699 7.105 -0.165 1.00 87.00 185 CYS A CA 1
ATOM 1512 C C . CYS A 1 185 ? -2.421 8.261 -1.144 1.00 87.00 185 CYS A C 1
ATOM 1514 O O . CYS A 1 185 ? -2.260 8.038 -2.346 1.00 87.00 185 CYS A O 1
ATOM 1516 N N . TRP A 1 186 ? -2.376 9.499 -0.642 1.00 86.62 186 TRP A N 1
ATOM 1517 C CA . TRP A 1 186 ? -2.299 10.700 -1.483 1.00 86.62 186 TRP A CA 1
ATOM 1518 C C . TRP A 1 186 ? -0.962 11.447 -1.376 1.00 86.62 186 TRP A C 1
ATOM 1520 O O . TRP A 1 186 ? -0.466 11.694 -0.277 1.00 86.62 186 TRP A O 1
ATOM 1530 N N . ASP A 1 187 ? -0.409 11.892 -2.508 1.00 85.31 187 ASP A N 1
ATOM 1531 C CA . ASP A 1 187 ? 0.733 12.816 -2.535 1.00 85.31 187 ASP A CA 1
ATOM 1532 C C . ASP A 1 187 ? 0.229 14.273 -2.437 1.00 85.31 187 ASP A C 1
ATOM 1534 O O . ASP A 1 187 ? -0.480 14.745 -3.335 1.00 85.31 187 ASP A O 1
ATOM 1538 N N . PRO A 1 188 ? 0.563 15.024 -1.368 1.00 81.19 188 PRO A N 1
ATOM 1539 C CA . PRO A 1 188 ? 0.013 16.358 -1.151 1.00 81.19 188 PRO A CA 1
ATOM 1540 C C . PRO A 1 188 ? 0.440 17.380 -2.217 1.00 81.19 188 PRO A C 1
ATOM 1542 O O . PRO A 1 188 ? -0.262 18.387 -2.355 1.00 81.19 188 PRO A O 1
ATOM 1545 N N . VAL A 1 189 ? 1.519 17.104 -2.971 1.00 84.25 189 VAL A N 1
ATOM 1546 C CA . VAL A 1 189 ? 2.053 17.923 -4.078 1.00 84.25 189 VAL A CA 1
ATOM 1547 C C . VAL A 1 189 ? 1.148 17.882 -5.319 1.00 84.25 189 VAL A C 1
ATOM 1549 O O . VAL A 1 189 ? 1.192 18.793 -6.146 1.00 84.25 189 VAL A O 1
ATOM 1552 N N . ILE A 1 190 ? 0.279 16.873 -5.455 1.00 84.31 190 ILE A N 1
ATOM 1553 C CA . ILE A 1 190 ? -0.689 16.817 -6.558 1.00 84.31 190 ILE A CA 1
ATOM 1554 C C . ILE A 1 190 ? -1.756 17.901 -6.343 1.00 84.31 190 ILE A C 1
ATOM 1556 O O . ILE A 1 190 ? -2.638 17.771 -5.493 1.00 84.31 190 ILE A O 1
ATOM 1560 N N . ASN A 1 191 ? -1.685 18.971 -7.140 1.00 75.25 191 ASN A N 1
ATOM 1561 C CA . ASN A 1 191 ? -2.583 20.128 -7.050 1.00 75.25 191 ASN A CA 1
ATOM 1562 C C . ASN A 1 191 ? -4.044 19.820 -7.439 1.00 75.25 191 ASN A C 1
ATOM 1564 O O . ASN A 1 191 ? -4.962 20.466 -6.934 1.00 75.25 191 ASN A O 1
ATOM 1568 N N . GLU A 1 192 ? -4.290 18.853 -8.328 1.00 76.00 192 GLU A N 1
ATOM 1569 C CA . GLU A 1 192 ? -5.636 18.574 -8.842 1.00 76.00 192 GLU A CA 1
ATOM 1570 C C . GLU A 1 192 ? -6.397 17.557 -7.971 1.00 76.00 192 GLU A C 1
ATOM 1572 O O . GLU A 1 192 ? -6.259 16.344 -8.127 1.00 76.00 192 GLU A O 1
ATOM 1577 N N . LYS A 1 193 ? -7.242 18.070 -7.068 1.00 79.56 193 LYS A N 1
ATOM 1578 C CA . LYS A 1 193 ? -7.964 17.282 -6.047 1.00 79.56 193 LYS A CA 1
ATOM 1579 C C . LYS A 1 193 ? -9.479 17.167 -6.287 1.00 79.56 193 LYS A C 1
ATOM 1581 O O . LYS A 1 193 ? -10.212 16.830 -5.370 1.00 79.56 193 LYS A O 1
ATOM 1586 N N . ARG A 1 194 ? -9.966 17.444 -7.508 1.00 84.06 194 ARG A N 1
ATOM 1587 C CA . ARG A 1 194 ? -11.414 17.492 -7.838 1.00 84.06 194 ARG A CA 1
ATOM 1588 C C . ARG A 1 194 ? -12.185 16.211 -7.492 1.00 84.06 194 ARG A C 1
ATOM 1590 O O . ARG A 1 194 ? -13.347 16.297 -7.121 1.00 84.06 194 ARG A O 1
ATOM 1597 N N . ASP A 1 195 ? -11.526 15.062 -7.589 1.00 86.38 195 ASP A N 1
ATOM 1598 C CA . ASP A 1 195 ? -12.106 13.730 -7.368 1.00 86.38 195 ASP A CA 1
ATOM 1599 C C . ASP A 1 195 ? -11.676 13.113 -6.020 1.00 86.38 195 ASP A C 1
ATOM 1601 O O . ASP A 1 195 ? -11.941 11.942 -5.751 1.00 86.38 195 ASP A O 1
ATOM 1605 N N . ILE A 1 196 ? -10.982 13.892 -5.179 1.00 88.94 196 ILE A N 1
ATOM 1606 C CA . ILE A 1 196 ? -10.397 13.479 -3.897 1.00 88.94 196 ILE A CA 1
ATOM 1607 C C . ILE A 1 196 ? -11.112 14.244 -2.785 1.00 88.94 196 ILE A C 1
ATOM 1609 O O . ILE A 1 196 ? -10.791 15.396 -2.497 1.00 88.94 196 ILE A O 1
ATOM 1613 N N . ASN A 1 197 ? -12.098 13.603 -2.162 1.00 86.69 197 ASN A N 1
ATOM 1614 C CA . ASN A 1 197 ? -12.960 14.237 -1.164 1.00 86.69 197 ASN A CA 1
ATOM 1615 C C . ASN A 1 197 ? -12.318 14.190 0.228 1.00 86.69 197 ASN A C 1
ATOM 1617 O O . ASN A 1 197 ? -12.483 15.113 1.023 1.00 86.69 197 ASN A O 1
ATOM 1621 N N . VAL A 1 198 ? -11.587 13.110 0.530 1.00 87.81 198 VAL A N 1
ATOM 1622 C CA . VAL A 1 198 ? -10.914 12.891 1.821 1.00 87.81 198 VAL A CA 1
ATOM 1623 C C . VAL A 1 198 ? -9.539 12.262 1.601 1.00 87.81 198 VAL A C 1
ATOM 1625 O O . VAL A 1 198 ? -9.425 11.256 0.912 1.00 87.81 198 VAL A O 1
ATOM 1628 N N . THR A 1 199 ? -8.492 12.784 2.242 1.00 86.25 199 THR A N 1
ATOM 1629 C CA . THR A 1 199 ? -7.161 12.148 2.281 1.00 86.25 199 THR A CA 1
ATOM 1630 C C . THR A 1 199 ? -6.959 11.398 3.599 1.00 86.25 199 THR A C 1
ATOM 1632 O O . THR A 1 199 ? -6.934 12.016 4.663 1.00 86.25 199 THR A O 1
ATOM 1635 N N . ARG A 1 200 ? -6.825 10.069 3.537 1.00 86.44 200 ARG A N 1
ATOM 1636 C CA . ARG A 1 200 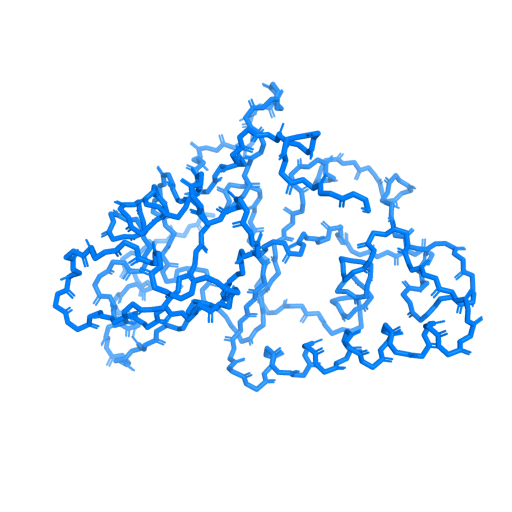? -6.830 9.150 4.697 1.00 86.44 200 ARG A CA 1
ATOM 1637 C C . ARG A 1 200 ? -5.425 8.709 5.113 1.00 86.44 200 ARG A C 1
ATOM 1639 O O . ARG A 1 200 ? -5.135 8.628 6.305 1.00 86.44 200 ARG A O 1
ATOM 1646 N N . LEU A 1 201 ? -4.545 8.503 4.137 1.00 81.44 201 LEU A N 1
ATOM 1647 C CA . LEU A 1 201 ? -3.092 8.392 4.294 1.00 81.44 201 LEU A CA 1
ATOM 1648 C C . LEU A 1 201 ? -2.454 9.425 3.351 1.00 81.44 201 LEU A C 1
ATOM 1650 O O . LEU A 1 201 ? -2.976 9.658 2.257 1.00 81.44 201 LEU A O 1
ATOM 1654 N N . ILE A 1 202 ? -1.358 10.063 3.763 1.00 82.31 202 ILE A N 1
ATOM 1655 C CA . ILE A 1 202 ? -0.667 11.085 2.961 1.00 82.31 202 ILE A CA 1
ATOM 1656 C C . ILE A 1 202 ? 0.821 10.742 2.901 1.00 82.31 202 ILE A C 1
ATOM 1658 O O . ILE A 1 202 ? 1.406 10.365 3.913 1.00 82.31 202 ILE A O 1
ATOM 1662 N N . TRP A 1 203 ? 1.440 10.891 1.728 1.00 73.12 203 TRP A N 1
ATOM 1663 C CA . TRP A 1 203 ? 2.884 10.722 1.570 1.00 73.12 203 TRP A CA 1
ATOM 1664 C C . TRP A 1 203 ? 3.651 11.695 2.473 1.00 73.12 203 TRP A C 1
ATOM 1666 O O . TRP A 1 203 ? 3.516 12.915 2.358 1.00 73.12 203 TRP A O 1
ATOM 1676 N N . ALA A 1 204 ? 4.502 11.150 3.343 1.00 70.81 204 ALA A N 1
ATOM 1677 C CA . ALA A 1 204 ? 5.434 11.946 4.128 1.00 70.81 204 ALA A CA 1
ATOM 1678 C C . ALA A 1 204 ? 6.515 12.585 3.221 1.00 70.81 204 ALA A C 1
ATOM 1680 O O . ALA A 1 204 ? 6.874 11.998 2.192 1.00 70.81 204 ALA A O 1
ATOM 1681 N N . PRO A 1 205 ? 7.074 13.759 3.582 1.00 70.12 205 PRO A N 1
ATOM 1682 C CA . PRO A 1 205 ? 8.111 14.421 2.794 1.00 70.12 205 PRO A CA 1
ATOM 1683 C C . PRO A 1 205 ? 9.300 13.501 2.486 1.00 70.12 205 PRO A C 1
ATOM 1685 O O . PRO A 1 205 ? 9.914 12.914 3.382 1.00 70.12 205 PRO A O 1
ATOM 1688 N N . LYS A 1 206 ? 9.624 13.378 1.196 1.00 66.62 206 LYS A N 1
ATOM 1689 C CA . LYS A 1 206 ? 10.679 12.490 0.697 1.00 66.62 206 LYS A CA 1
ATOM 1690 C C . LYS A 1 206 ? 12.055 13.092 0.988 1.00 66.62 206 LYS A C 1
ATOM 1692 O O . LYS A 1 206 ? 12.413 14.139 0.457 1.00 66.62 206 LYS A O 1
ATOM 1697 N N . HIS A 1 207 ? 12.839 12.416 1.824 1.00 67.56 207 HIS A N 1
ATOM 1698 C CA . HIS A 1 207 ? 14.184 12.844 2.231 1.00 67.56 207 HIS A CA 1
ATOM 1699 C C . HIS A 1 207 ? 15.261 11.845 1.780 1.00 67.56 207 HIS A C 1
ATOM 1701 O O . HIS A 1 207 ? 16.123 11.456 2.568 1.00 67.56 207 HIS A O 1
ATOM 1707 N N . TYR A 1 208 ? 15.197 11.399 0.519 1.00 64.44 208 TYR A N 1
ATOM 1708 C CA . TYR A 1 208 ? 16.045 10.320 -0.007 1.00 64.44 208 TYR A CA 1
ATOM 1709 C C . TYR A 1 208 ? 17.539 10.537 0.281 1.00 64.44 208 TYR A C 1
ATOM 1711 O O . TYR A 1 208 ? 18.162 9.647 0.852 1.00 64.44 208 TYR A O 1
ATOM 1719 N N . ASP A 1 209 ? 18.072 11.735 0.023 1.00 63.81 209 ASP A N 1
ATOM 1720 C CA . ASP A 1 209 ? 19.499 12.071 0.199 1.00 63.81 209 ASP A CA 1
ATOM 1721 C C . ASP A 1 209 ? 19.978 12.030 1.662 1.00 63.81 209 ASP A C 1
ATOM 1723 O O . ASP A 1 209 ? 21.175 11.977 1.937 1.00 63.81 209 ASP A O 1
ATOM 1727 N N . LYS A 1 210 ? 19.046 12.070 2.624 1.00 60.84 210 LYS A N 1
ATOM 1728 C CA . LYS A 1 210 ? 19.343 11.979 4.062 1.00 60.84 210 LYS A CA 1
ATOM 1729 C C . LYS A 1 210 ? 19.135 10.569 4.608 1.00 60.84 210 LYS A C 1
ATOM 1731 O O . LYS A 1 210 ? 19.828 10.189 5.556 1.00 60.84 210 LYS A O 1
ATOM 1736 N N . LEU A 1 211 ? 18.177 9.824 4.051 1.00 55.62 211 LEU A N 1
ATOM 1737 C CA . LEU A 1 211 ? 17.670 8.563 4.603 1.00 55.62 211 LEU A CA 1
ATOM 1738 C C . LEU A 1 211 ? 18.193 7.305 3.903 1.00 55.62 211 LEU A C 1
ATOM 1740 O O . LEU A 1 211 ? 18.210 6.251 4.530 1.00 55.62 211 LEU A O 1
ATOM 1744 N N . ARG A 1 212 ? 18.635 7.402 2.644 1.00 64.44 212 ARG A N 1
ATOM 1745 C CA . ARG A 1 212 ? 19.236 6.290 1.896 1.00 64.44 212 ARG A CA 1
ATOM 1746 C C . ARG A 1 212 ? 20.746 6.490 1.789 1.00 64.44 212 ARG A C 1
ATOM 1748 O O . ARG A 1 212 ? 21.201 7.442 1.162 1.00 64.44 212 ARG A O 1
ATOM 1755 N N . THR A 1 213 ? 21.520 5.585 2.376 1.00 57.78 213 THR A N 1
ATOM 1756 C CA . THR A 1 213 ? 22.902 5.346 1.941 1.00 57.78 213 THR A CA 1
ATOM 1757 C C . THR A 1 213 ? 22.880 4.570 0.624 1.00 57.78 213 THR A C 1
ATOM 1759 O O . THR A 1 213 ? 21.974 3.763 0.409 1.00 57.78 213 THR A O 1
ATOM 1762 N N . ARG A 1 214 ? 23.845 4.851 -0.255 1.00 51.69 214 ARG A N 1
ATOM 1763 C CA . ARG A 1 214 ? 24.173 3.987 -1.399 1.00 51.69 214 ARG A CA 1
ATOM 1764 C C . ARG A 1 214 ? 25.065 2.837 -0.941 1.00 51.69 214 ARG A C 1
ATOM 1766 O O . ARG A 1 214 ? 25.744 3.041 0.090 1.00 51.69 214 ARG A O 1
#

Nearest PDB structures (foldseek):
  1vzx-assembly2_B  TM=9.746E-01  e=1.027E-25  Bos taurus
  2vs4-assembly1_B  TM=9.746E-01  e=1.696E-25  Bos taurus
  1vzt-assembly2_B  TM=9.747E-01  e=2.319E-25  Bos taurus
  2vs3-assembly1_B  TM=9.741E-01  e=4.338E-25  Bos taurus
  2vs5-assembly2_B  TM=9.744E-01  e=5.933E-25  Bos taurus

Radius of gyration: 17.74 Å; Cα contacts (8 Å, |Δi|>4): 370; chains: 1; bounding box: 47×37×47 Å

Organism: Zoarces viviparus (NCBI:txid48416)

InterPro domains:
  IPR005076 Glycosyl transferase, family 6 [PF03414] (2-76)
  IPR005076 Glycosyl transferase, family 6 [PF03414] (77-212)
  IPR005076 Glycosyl transferase, family 6 [PTHR10462] (75-213)
  IPR029044 Nucleotide-diphospho-sugar transferases [G3DSA:3.90.550.10] (1-76)
  IPR029044 Nucleotide-diphospho-sugar transferases [G3DSA:3.90.550.10] (77-214)
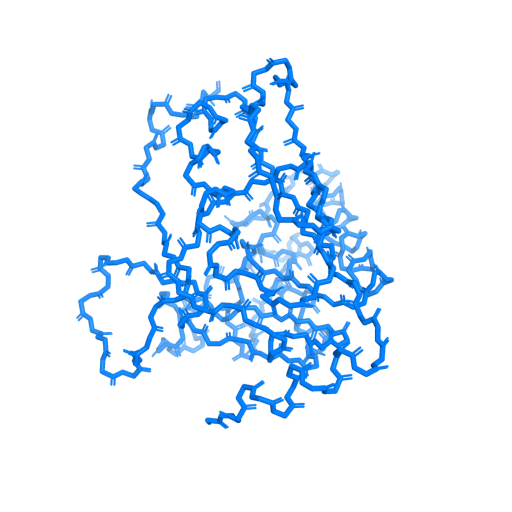  IPR029044 Nucleotide-diphospho-sugar transferases [SSF53448] (1-204)